Protein AF-Q05D60-2-F1 (afdb_monomer)

pLDDT: mean 79.65, std 20.03, range [33.56, 98.81]

Secondary structure (DSSP, 8-state):
-HHHHHHHHHHHHHHHHHHHHHHHHHHHHHHHHHHHHHHHHHHHHHHHHHHHHHHHHHHHHHHHHHHHHHHHHHHHHHHHHHHHHHHHHHHHHHHHHHHHHHHHHHHHHHHHHHHHHHHHHHHHHHHHHHHHHHHHHHHHHHHHHHHHHHHHHHHHHHHHHHHHHHHHHHHTT--TTGGGTSSHHHHHHHHHHHHHHHHHHHHHHHHHHHHHHHS----------SHHHHHHHHHHHHHHHHHHTT-S------------------------------------PPP----HHHHHHHHHHHHHHHHHHHHHHHHHHHHHHHHHHHHHHHHHHHHHHHTT--

Radius of gyration: 76.97 Å; Cα contacts (8 Å, |Δi|>4): 5; chains: 1; bounding box: 197×63×213 Å

Mean predicted aligned error: 23.42 Å

Foldseek 3Di:
DVVVVVVVVVVVVVVVVVVVVVVVVVVVVVVVVVVVVVVVVVVVVVVVVVVCVVVVVVVVVVVVVVVVVVVVVVCVVVVVVVVVVVVVVVVVVVVVVVVVVVVVVVVVVVVVVVVVVVVVVCVVVVVVVVVVVVVVVVVVVVVVVVVVVVVVVVVVVVVVVVVVVVVPVVVDPPDPVCVVVPPCVVVVVVVVVVVVVVVVVVVVVVVVVVVDVVVDDPDDDDDDPPVVVVVVVVVVVVVVVVVVVPPDDDDDDDDDDDDDDDDDDDDDDDDDDDDDDDDDDDDDDDDPCPDPVVVVVVVVVVVVVVVVVVVVVVVVVVVVVVVVVVVVVVVVVVVVVVVVVD

Solvent-accessible surface area (backbone atoms only — not comparable to full-atom values): 20155 Å² total; per-residue (Å²): 116,72,68,63,52,53,53,51,51,54,50,52,51,51,49,51,48,53,53,50,50,54,49,55,53,51,51,53,54,49,51,55,54,50,52,52,52,51,52,52,51,49,50,55,48,52,53,48,52,52,49,51,62,57,46,51,61,65,52,50,51,58,54,50,53,50,53,53,49,51,54,52,59,67,46,43,66,53,54,51,50,52,50,52,50,52,51,52,51,51,50,53,50,49,54,50,50,53,51,53,52,50,53,52,51,49,53,51,51,53,53,51,52,53,49,52,53,48,51,55,48,50,54,52,51,50,54,51,49,58,50,51,52,54,51,51,53,53,51,49,54,52,51,53,54,50,51,54,52,48,53,53,50,53,50,52,50,50,52,53,50,52,48,51,50,49,52,47,59,75,56,50,95,61,50,83,76,48,74,79,66,63,61,50,67,62,57,50,48,51,49,50,53,50,50,51,52,52,49,55,49,48,54,50,50,50,52,52,50,51,51,44,64,71,61,72,71,93,85,78,83,87,75,87,74,68,69,56,60,59,53,56,56,61,56,54,57,62,59,56,66,68,59,68,82,73,75,82,79,80,89,84,90,87,86,82,86,80,86,91,82,81,91,83,85,80,88,84,82,89,78,87,84,88,83,88,83,83,89,79,95,71,85,88,68,81,75,88,74,76,53,69,68,58,54,52,51,52,52,51,52,54,50,51,53,51,52,52,54,50,51,50,53,51,51,52,52,51,50,53,50,52,50,52,54,49,51,51,51,53,50,56,54,51,52,55,56,57,70,72,76,116

Sequence (342 aa):
MAMEAGLSEVKSELQSRDDLLRIIEMERLQLHRELLKIGECQNAQGNKTRLESSYLPSIKEPERKIKELFSVMQDQPNHEKELNKIRSQLQQVEEYHNSEQERMRNEISDLTEELHQKEITIATVTKKAALLEKQLKMELEIKEKMLAKQKVSDMKYKAVRTENTHLKGMMGDLDPGEYMSMDFTNREQSRHTSINKLQYENERLRNDLAKLHVNGKSTWTNQNTYEETGRYAYQSQIKVEQNEERLSHDCEPNRSTMPPLPPSTFQAKEMTSPLVSDDDVFPLSPPDMSFPASLAAQHFLLEEEKRAKELEKLLNTHIDELQRHTEFTLNKYSKLKQNRHI

Structure (mmCIF, N/CA/C/O backbone):
data_AF-Q05D60-2-F1
#
_entry.id   AF-Q05D60-2-F1
#
loop_
_atom_site.group_PDB
_atom_site.id
_atom_site.type_symbol
_atom_site.label_atom_id
_atom_site.label_alt_id
_atom_site.label_comp_id
_atom_site.label_asym_id
_atom_site.label_entity_id
_atom_site.label_seq_id
_atom_site.pdbx_PDB_ins_code
_atom_site.Cartn_x
_atom_site.Cartn_y
_atom_site.Cartn_z
_atom_site.occupancy
_atom_site.B_iso_or_equiv
_atom_site.auth_seq_id
_atom_site.auth_comp_id
_atom_site.auth_asym_id
_atom_site.auth_atom_id
_atom_site.pdbx_PDB_model_num
ATOM 1 N N . MET A 1 1 ? -100.755 4.564 134.504 1.00 57.78 1 MET A N 1
ATOM 2 C CA . MET A 1 1 ? -100.954 3.737 133.293 1.00 57.78 1 MET A CA 1
ATOM 3 C C . MET A 1 1 ? -100.610 4.463 131.986 1.00 57.78 1 MET A C 1
ATOM 5 O O . MET A 1 1 ? -99.954 3.844 131.169 1.00 57.78 1 MET A O 1
ATOM 9 N N . ALA A 1 2 ? -100.941 5.748 131.765 1.00 66.00 2 ALA A N 1
ATOM 10 C CA . ALA A 1 2 ? -100.617 6.433 130.493 1.00 66.00 2 ALA A CA 1
ATOM 11 C C . ALA A 1 2 ? -99.108 6.688 130.230 1.00 66.00 2 ALA A C 1
ATOM 13 O O . ALA A 1 2 ? -98.662 6.566 129.095 1.00 66.00 2 ALA A O 1
ATOM 14 N N . MET A 1 3 ? -98.300 6.988 131.260 1.00 72.50 3 MET A N 1
ATOM 15 C CA . MET A 1 3 ? -96.851 7.236 131.083 1.00 72.50 3 MET A CA 1
ATOM 16 C C . MET A 1 3 ? -96.048 5.984 130.692 1.00 72.50 3 MET A C 1
ATOM 18 O O . MET A 1 3 ? -95.042 6.087 129.999 1.00 72.50 3 MET A O 1
ATOM 22 N N . GLU A 1 4 ? -96.490 4.799 131.116 1.00 69.56 4 GLU A N 1
ATOM 23 C CA . GLU A 1 4 ? -95.779 3.536 130.870 1.00 69.56 4 GLU A CA 1
ATOM 24 C C . GLU A 1 4 ? -95.997 3.035 129.430 1.00 69.56 4 GLU A C 1
ATOM 26 O O . GLU A 1 4 ? -95.077 2.508 128.809 1.00 69.56 4 GLU A O 1
ATOM 31 N N . ALA A 1 5 ? -97.177 3.309 128.856 1.00 75.06 5 ALA A N 1
ATOM 32 C CA . ALA A 1 5 ? -97.458 3.089 127.437 1.00 75.06 5 ALA A CA 1
ATOM 33 C C . ALA A 1 5 ? -96.624 4.018 126.535 1.00 75.06 5 ALA A C 1
ATOM 35 O O . ALA A 1 5 ? -96.018 3.540 125.580 1.00 75.06 5 ALA A O 1
ATOM 36 N N . GLY A 1 6 ? -96.503 5.307 126.886 1.00 84.00 6 GLY A N 1
ATOM 37 C CA . GLY A 1 6 ? -95.672 6.258 126.135 1.00 84.00 6 GLY A CA 1
ATOM 38 C C . GLY A 1 6 ? -94.176 5.919 126.164 1.00 84.00 6 GLY A C 1
ATOM 39 O O . GLY A 1 6 ? -93.489 6.055 125.157 1.00 84.00 6 GLY A O 1
ATOM 40 N N . LEU A 1 7 ? -93.660 5.402 127.287 1.00 86.50 7 LEU A N 1
ATOM 41 C CA . LEU A 1 7 ? -92.278 4.907 127.363 1.00 86.50 7 LEU A CA 1
ATOM 42 C C . LEU A 1 7 ? -92.048 3.660 126.497 1.00 86.50 7 LEU A C 1
ATOM 44 O O . LEU A 1 7 ? -90.991 3.530 125.880 1.00 86.50 7 LEU A O 1
ATOM 48 N N . SER A 1 8 ? -93.023 2.749 126.441 1.00 86.00 8 SER A N 1
ATOM 49 C CA . SER A 1 8 ? -92.946 1.563 125.582 1.00 86.00 8 SER A CA 1
ATOM 50 C C . SER A 1 8 ? -92.975 1.935 124.094 1.00 86.00 8 SER A C 1
ATOM 52 O O . SER A 1 8 ? -92.175 1.415 123.316 1.00 86.00 8 SER A O 1
ATOM 54 N N . GLU A 1 9 ? -93.815 2.902 123.715 1.00 86.88 9 GLU A N 1
ATOM 55 C CA . GLU A 1 9 ? -93.895 3.441 122.353 1.00 86.88 9 GLU A CA 1
ATOM 56 C C . GLU A 1 9 ? -92.570 4.089 121.925 1.00 86.88 9 GLU A C 1
ATOM 58 O O . GLU A 1 9 ? -91.994 3.678 120.917 1.00 86.88 9 GLU A O 1
ATOM 63 N N . VAL A 1 10 ? -92.001 4.984 122.745 1.00 92.00 10 VAL A N 1
ATOM 64 C CA . VAL A 1 10 ? -90.695 5.618 122.469 1.00 92.00 10 VAL A CA 1
ATOM 65 C C . VAL A 1 10 ? -89.571 4.584 122.365 1.00 92.00 10 VAL A C 1
ATOM 67 O O . VAL A 1 10 ? -88.696 4.710 121.510 1.00 92.00 10 VAL A O 1
ATOM 70 N N . LYS A 1 11 ? -89.590 3.526 123.188 1.00 92.00 11 LYS A N 1
ATOM 71 C CA . LYS A 1 11 ? -88.614 2.431 123.089 1.00 92.00 11 LYS A CA 1
ATOM 72 C C . LYS A 1 11 ? -88.760 1.655 121.776 1.00 92.00 11 LYS A C 1
ATOM 74 O O . LYS A 1 11 ? -87.749 1.316 121.166 1.00 92.00 11 LYS A O 1
ATOM 79 N N . SER A 1 12 ? -89.991 1.381 121.339 1.00 91.06 12 SER A N 1
ATOM 80 C CA . SER A 1 12 ? -90.248 0.703 120.063 1.00 91.06 12 SER A CA 1
ATOM 81 C C . SER A 1 12 ? -89.863 1.565 118.854 1.00 91.06 12 SER A C 1
ATOM 83 O O . SER A 1 12 ? -89.265 1.051 117.910 1.00 91.06 12 SER A O 1
ATOM 85 N N . GLU A 1 13 ? -90.102 2.880 118.906 1.00 92.62 13 GLU A N 1
ATOM 86 C CA . GLU A 1 13 ? -89.715 3.804 117.838 1.00 92.62 13 GLU A CA 1
ATOM 87 C C . GLU A 1 13 ? -88.192 3.983 117.776 1.00 92.62 13 GLU A C 1
ATOM 89 O O . GLU A 1 13 ? -87.618 3.971 116.688 1.00 92.62 13 GLU A O 1
ATOM 94 N N . LEU A 1 14 ? -87.511 4.073 118.927 1.00 94.69 14 LEU A N 1
ATOM 95 C CA . LEU A 1 14 ? -86.048 4.125 118.980 1.00 94.69 14 LEU A CA 1
ATOM 96 C C . LEU A 1 14 ? -85.426 2.848 118.399 1.00 94.69 14 LEU A C 1
ATOM 98 O O . LEU A 1 14 ? -84.532 2.936 117.562 1.00 94.69 14 LEU A O 1
ATOM 102 N N . GLN A 1 15 ? -85.958 1.674 118.756 1.00 94.56 15 GLN A N 1
ATOM 103 C CA . GLN A 1 15 ? -85.523 0.404 118.173 1.00 94.56 15 GLN A CA 1
ATOM 104 C C . GLN A 1 15 ? -85.757 0.369 116.653 1.00 94.56 15 GLN A C 1
ATOM 106 O O . GLN A 1 15 ? -84.868 -0.032 115.907 1.00 94.56 15 GLN A O 1
ATOM 111 N N . SER A 1 16 ? -86.911 0.844 116.170 1.00 94.38 16 SER A N 1
ATOM 112 C CA . SER A 1 16 ? -87.191 0.940 114.731 1.00 94.38 16 SER A CA 1
ATOM 113 C C . SER A 1 16 ? -86.238 1.897 114.006 1.00 94.38 16 SER A C 1
ATOM 115 O O . SER A 1 16 ? -85.887 1.641 112.852 1.00 94.38 16 SER A O 1
ATOM 117 N N . ARG A 1 17 ? -85.819 2.996 114.647 1.00 96.12 17 ARG A N 1
ATOM 118 C CA . ARG A 1 17 ? -84.824 3.926 114.089 1.00 96.12 17 ARG A CA 1
ATOM 119 C C . ARG A 1 17 ? -83.434 3.302 114.037 1.00 96.12 17 ARG A C 1
ATOM 121 O O . ARG A 1 17 ? -82.759 3.466 113.024 1.00 96.12 17 ARG A O 1
ATOM 128 N N . ASP A 1 18 ? -83.034 2.553 115.062 1.00 96.12 18 ASP A N 1
ATOM 129 C CA . ASP A 1 18 ? -81.766 1.816 115.060 1.00 96.12 18 ASP A CA 1
ATOM 130 C C . ASP A 1 18 ? -81.752 0.727 113.979 1.00 96.12 18 ASP A C 1
ATOM 132 O O . ASP A 1 18 ? -80.740 0.526 113.308 1.00 96.12 18 ASP A O 1
ATOM 136 N N . ASP A 1 19 ? -82.871 0.031 113.772 1.00 96.44 19 ASP A N 1
ATOM 137 C CA . ASP A 1 19 ? -83.020 -0.965 112.709 1.00 96.44 19 ASP A CA 1
ATOM 138 C C . ASP A 1 19 ? -82.903 -0.315 111.318 1.00 96.44 19 ASP A C 1
ATOM 140 O O . ASP A 1 19 ? -82.167 -0.812 110.462 1.00 96.44 19 ASP A O 1
ATOM 144 N N . LEU A 1 20 ? -83.546 0.841 111.114 1.00 97.12 20 LEU A N 1
ATOM 145 C CA . LEU A 1 20 ? -83.440 1.619 109.877 1.00 97.12 20 LEU A CA 1
ATOM 146 C C . LEU A 1 20 ? -82.014 2.136 109.638 1.00 97.12 20 LEU A C 1
ATOM 148 O O . LEU A 1 20 ? -81.519 2.068 108.513 1.00 97.12 20 LEU A O 1
ATOM 152 N N . LEU A 1 21 ? -81.329 2.610 110.683 1.00 96.81 21 LEU A N 1
ATOM 153 C CA . LEU A 1 21 ? -79.949 3.084 110.582 1.00 96.81 21 LEU A CA 1
ATOM 154 C C . LEU A 1 21 ? -79.007 1.956 110.136 1.00 96.81 21 LEU A C 1
ATOM 156 O O . LEU A 1 21 ? -78.175 2.170 109.254 1.00 96.81 21 LEU A O 1
ATOM 160 N N . ARG A 1 22 ? -79.190 0.737 110.666 1.00 96.25 22 ARG A N 1
ATOM 161 C CA . ARG A 1 22 ? -78.423 -0.445 110.234 1.00 96.25 22 ARG A CA 1
ATOM 162 C C . ARG A 1 22 ? -78.670 -0.795 108.764 1.00 96.25 22 ARG A C 1
ATOM 164 O O . ARG A 1 22 ? -77.723 -1.157 108.068 1.00 96.25 22 ARG A O 1
ATOM 171 N N . ILE A 1 23 ? -79.906 -0.657 108.277 1.00 96.25 23 ILE A N 1
ATOM 172 C CA . ILE A 1 23 ? -80.247 -0.888 106.861 1.00 96.25 23 ILE A CA 1
ATOM 173 C C . ILE A 1 23 ? -79.567 0.152 105.959 1.00 96.25 23 ILE A C 1
ATOM 175 O O . ILE A 1 23 ? -78.917 -0.223 104.984 1.00 96.25 23 ILE A O 1
ATOM 179 N N . ILE A 1 24 ? -79.650 1.439 106.307 1.00 96.56 24 ILE A N 1
ATOM 180 C CA . ILE A 1 24 ? -79.030 2.528 105.533 1.00 96.56 24 ILE A CA 1
ATOM 181 C C . ILE A 1 24 ? -77.504 2.370 105.495 1.00 96.56 24 ILE A C 1
ATOM 183 O O . ILE A 1 24 ? -76.873 2.572 104.456 1.00 96.56 24 ILE A O 1
ATOM 187 N N . GLU A 1 25 ? -76.885 1.983 106.611 1.00 95.88 25 GLU A N 1
ATOM 188 C CA . GLU A 1 25 ? -75.439 1.775 106.661 1.00 95.88 25 GLU A CA 1
ATOM 189 C C . GLU A 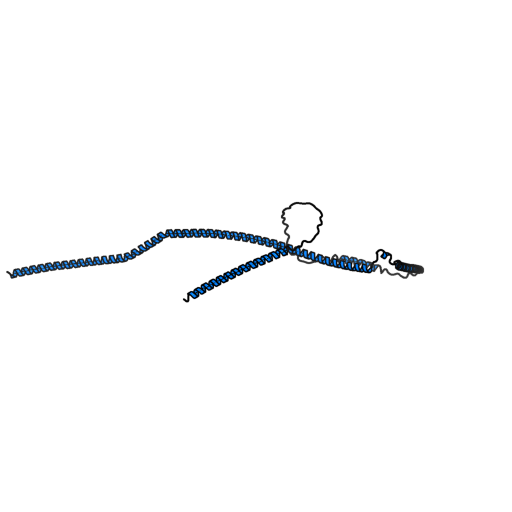1 25 ? -74.994 0.568 105.820 1.00 95.88 25 GLU A C 1
ATOM 191 O O . GLU A 1 25 ? -73.978 0.643 105.119 1.00 95.88 25 GLU A O 1
ATOM 196 N N . MET A 1 26 ? -75.789 -0.508 105.801 1.00 96.31 26 MET A N 1
ATOM 197 C CA . MET A 1 26 ? -75.591 -1.626 104.877 1.00 96.31 26 MET A CA 1
ATOM 198 C C . MET A 1 26 ? -75.713 -1.200 103.407 1.00 96.31 26 MET A C 1
ATOM 200 O O . MET A 1 26 ? -74.870 -1.585 102.593 1.00 96.31 26 MET A O 1
ATOM 204 N N . GLU A 1 27 ? -76.711 -0.387 103.060 1.00 95.31 27 GLU A N 1
ATOM 205 C CA . GLU A 1 27 ? -76.912 0.111 101.695 1.00 95.31 27 GLU A CA 1
ATOM 206 C C . GLU A 1 27 ? -75.759 1.022 101.247 1.00 95.31 27 GLU A C 1
ATOM 208 O O . GLU A 1 27 ? -75.215 0.856 100.152 1.00 95.31 27 GLU A O 1
ATOM 213 N N . ARG A 1 28 ? -75.277 1.906 102.130 1.00 96.81 28 ARG A N 1
ATOM 214 C CA . ARG A 1 28 ? -74.092 2.740 101.876 1.0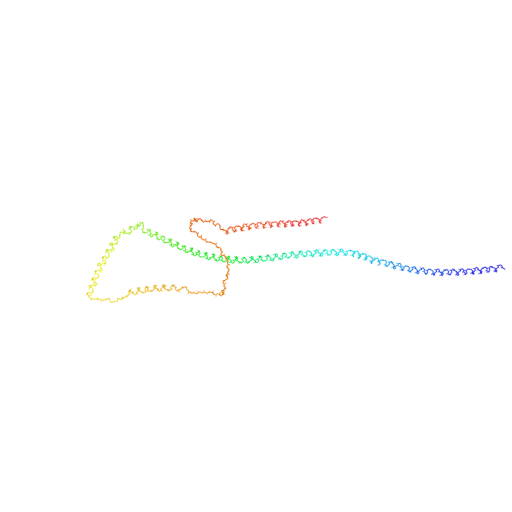0 96.81 28 ARG A CA 1
ATOM 215 C C . ARG A 1 28 ? -72.856 1.891 101.564 1.00 96.81 28 ARG A C 1
ATOM 217 O O . ARG A 1 28 ? -72.118 2.189 100.623 1.00 96.81 28 ARG A O 1
ATOM 224 N N . LEU A 1 29 ? -72.612 0.836 102.344 1.00 96.94 29 LEU A N 1
ATOM 225 C CA . LEU A 1 29 ? -71.485 -0.075 102.120 1.00 96.94 29 LEU A CA 1
ATOM 226 C C . LEU A 1 29 ? -71.629 -0.861 100.811 1.00 96.94 29 LEU A C 1
ATOM 228 O O . LEU A 1 29 ? -70.627 -1.102 100.132 1.00 96.94 29 LEU A O 1
ATOM 232 N N . GLN A 1 30 ? -72.852 -1.233 100.433 1.00 95.94 30 GLN A N 1
ATOM 233 C CA . GLN A 1 30 ? -73.125 -1.886 99.155 1.00 95.94 30 GLN A CA 1
ATOM 234 C C . GLN A 1 30 ? -72.833 -0.950 97.974 1.00 95.94 30 GLN A C 1
ATOM 236 O O . GLN A 1 30 ? -72.103 -1.340 97.062 1.00 95.94 30 GLN A O 1
ATOM 241 N N . LEU A 1 31 ? -73.299 0.301 98.022 1.00 96.75 31 LEU A N 1
ATOM 242 C CA . LEU A 1 31 ? -73.037 1.301 96.981 1.00 96.75 31 LEU A CA 1
ATOM 243 C C . LEU A 1 31 ? -71.539 1.596 96.819 1.00 96.75 31 LEU A C 1
ATOM 245 O O . LEU A 1 31 ? -71.043 1.664 95.696 1.00 96.75 31 LEU A O 1
ATOM 249 N N . HIS A 1 32 ? -70.783 1.698 97.919 1.00 96.12 32 HIS A N 1
ATOM 250 C CA . HIS A 1 32 ? -69.324 1.844 97.843 1.00 96.12 32 HIS A CA 1
ATOM 251 C C . HIS A 1 32 ? -68.651 0.656 97.141 1.00 96.12 32 HIS A C 1
ATOM 253 O O . HIS A 1 32 ? -67.706 0.847 96.374 1.00 96.12 32 HIS A O 1
ATOM 259 N N . ARG A 1 33 ? -69.147 -0.566 97.368 1.00 95.31 33 ARG A N 1
ATOM 260 C CA . ARG A 1 33 ? -68.641 -1.777 96.709 1.00 95.31 33 ARG A CA 1
ATOM 261 C C . ARG A 1 33 ? -68.963 -1.790 95.214 1.00 95.31 33 ARG A C 1
ATOM 263 O O . ARG A 1 33 ? -68.132 -2.232 94.423 1.00 95.31 33 ARG A O 1
ATOM 270 N N . GLU A 1 34 ? -70.138 -1.308 94.818 1.00 93.31 34 GLU A N 1
ATOM 271 C CA . GLU A 1 34 ? -70.520 -1.201 93.406 1.00 93.31 34 GLU A CA 1
ATOM 272 C C . GLU A 1 34 ? -69.747 -0.106 92.670 1.00 93.31 34 GLU A C 1
ATOM 274 O O . GLU A 1 34 ? -69.251 -0.356 91.573 1.00 93.31 34 GLU A O 1
ATOM 279 N N . LEU A 1 35 ? -69.535 1.059 93.289 1.00 94.25 35 LEU A N 1
ATOM 280 C CA . LEU A 1 35 ? -68.709 2.122 92.709 1.00 94.25 35 LEU A CA 1
ATOM 281 C C . LEU A 1 35 ? -67.264 1.669 92.468 1.00 94.25 35 LEU A C 1
ATOM 283 O O . LEU A 1 35 ? -66.699 1.980 91.419 1.00 94.25 35 LEU A O 1
ATOM 287 N N . LEU A 1 36 ? -66.683 0.894 93.392 1.00 91.75 36 LEU A N 1
ATOM 288 C CA . LEU A 1 36 ? -65.342 0.332 93.211 1.00 91.75 36 LEU A CA 1
ATOM 289 C C . LEU A 1 36 ? -65.293 -0.624 92.006 1.00 91.75 36 LEU A C 1
ATOM 291 O O . LEU A 1 36 ? -64.417 -0.487 91.153 1.00 91.75 36 LEU A O 1
ATOM 295 N N . LYS A 1 37 ? -66.287 -1.516 91.871 1.00 90.69 37 LYS A N 1
ATOM 296 C CA . LYS A 1 37 ? -66.410 -2.416 90.709 1.00 90.69 37 LYS A CA 1
ATOM 297 C C . LYS A 1 37 ? -66.587 -1.654 89.392 1.00 90.69 37 LYS A C 1
ATOM 299 O O . LYS A 1 37 ? -65.994 -2.035 88.384 1.00 90.69 37 LYS A O 1
ATOM 304 N N . ILE A 1 38 ? -67.381 -0.580 89.378 1.00 88.75 38 ILE A N 1
ATOM 305 C CA . ILE A 1 38 ? -67.585 0.254 88.182 1.00 88.75 38 ILE A CA 1
ATOM 306 C C . ILE A 1 38 ? -66.279 0.957 87.790 1.00 88.75 38 ILE A C 1
ATOM 308 O O . ILE A 1 38 ? -65.935 0.966 86.609 1.00 88.75 38 ILE A O 1
ATOM 312 N N . GLY A 1 39 ? -65.522 1.489 88.756 1.00 86.88 39 GLY A N 1
ATOM 313 C CA . GLY A 1 39 ? -64.223 2.122 88.506 1.00 86.88 39 GLY A CA 1
ATOM 314 C C . GLY A 1 39 ? -63.188 1.158 87.913 1.00 86.88 39 GLY A C 1
ATOM 315 O O . GLY A 1 39 ? -62.484 1.510 86.965 1.00 86.88 39 GLY A O 1
ATOM 316 N N . GLU A 1 40 ? -63.142 -0.083 88.401 1.00 84.12 40 GLU A N 1
ATOM 317 C CA . GLU A 1 40 ? -62.296 -1.145 87.836 1.00 84.12 40 GLU A CA 1
ATOM 318 C C . GLU A 1 40 ? -62.712 -1.506 86.401 1.00 84.12 40 GLU A C 1
ATOM 320 O O . GLU A 1 40 ? -61.856 -1.592 85.515 1.00 84.12 40 GLU A O 1
ATOM 325 N N . CYS A 1 41 ? -64.018 -1.635 86.135 1.00 77.56 41 CYS A N 1
ATOM 326 C CA . CYS A 1 41 ? -64.540 -1.901 84.790 1.00 77.56 41 CYS A CA 1
ATOM 327 C C . CYS A 1 41 ? -64.227 -0.755 83.814 1.00 77.56 41 CYS A C 1
ATOM 329 O O . CYS A 1 41 ? -63.823 -1.001 82.677 1.00 77.56 41 CYS A O 1
ATOM 331 N N . GLN A 1 42 ? -64.362 0.499 84.254 1.00 81.69 42 GLN A N 1
ATOM 332 C CA . GLN A 1 42 ? -64.044 1.675 83.442 1.00 81.69 42 GLN A CA 1
ATOM 333 C C . GLN A 1 42 ? -62.550 1.770 83.129 1.00 81.69 42 GLN A C 1
ATOM 335 O O . GLN A 1 42 ? -62.189 2.067 81.992 1.00 81.69 42 GLN A O 1
ATOM 340 N N . ASN A 1 43 ? -61.674 1.477 84.094 1.00 80.38 43 ASN A N 1
ATOM 341 C CA . ASN A 1 43 ? -60.228 1.476 83.868 1.00 80.38 43 ASN A CA 1
ATOM 342 C C . ASN A 1 43 ? -59.815 0.345 82.908 1.00 80.38 43 ASN A C 1
ATOM 344 O O . ASN A 1 43 ? -59.085 0.577 81.944 1.00 80.38 43 ASN A O 1
ATOM 348 N N . ALA A 1 44 ? -60.358 -0.864 83.092 1.00 76.56 44 ALA A N 1
ATOM 349 C CA . ALA A 1 44 ? -60.141 -1.978 82.169 1.00 76.56 44 ALA A CA 1
ATOM 350 C C . ALA A 1 44 ? -60.612 -1.644 80.740 1.00 76.56 44 ALA A C 1
ATOM 352 O O . ALA A 1 44 ? -59.899 -1.914 79.770 1.00 76.56 44 ALA A O 1
ATOM 353 N N . GLN A 1 45 ? -61.772 -0.996 80.597 1.00 78.50 45 GLN A N 1
ATOM 354 C CA . GLN A 1 45 ? -62.303 -0.586 79.299 1.00 78.50 45 GLN A CA 1
ATOM 355 C C . GLN A 1 45 ? -61.506 0.564 78.670 1.00 78.50 45 GLN A C 1
ATOM 357 O O . GLN A 1 45 ? -61.208 0.505 77.479 1.00 78.50 45 GLN A O 1
ATOM 362 N N . GLY A 1 46 ? -61.089 1.558 79.457 1.00 75.12 46 GLY A N 1
ATOM 363 C CA . GLY A 1 46 ? -60.227 2.651 79.004 1.00 75.12 46 GLY A CA 1
ATOM 364 C C . GLY A 1 46 ? -58.883 2.139 78.482 1.00 75.12 46 GLY A C 1
ATOM 365 O O . GLY A 1 46 ? -58.465 2.498 77.376 1.00 75.12 46 GLY A O 1
ATOM 366 N N . ASN A 1 47 ? -58.256 1.213 79.213 1.00 75.25 47 ASN A N 1
ATOM 367 C CA . ASN A 1 47 ? -57.017 0.561 78.790 1.00 75.25 47 ASN A CA 1
ATOM 368 C C . ASN A 1 47 ? -57.215 -0.262 77.510 1.00 75.25 47 ASN A C 1
ATOM 370 O O . ASN A 1 47 ? -56.390 -0.170 76.602 1.00 75.25 47 ASN A O 1
ATOM 374 N N . LYS A 1 48 ? -58.339 -0.980 77.376 1.00 77.12 48 LYS A N 1
ATOM 375 C CA . LYS A 1 48 ? -58.692 -1.692 76.139 1.00 77.12 48 LYS A CA 1
ATOM 376 C C . LYS A 1 48 ? -58.864 -0.738 74.952 1.00 77.12 48 LYS A C 1
ATOM 378 O O . LYS A 1 48 ? -58.274 -0.974 73.904 1.00 77.12 48 LYS A O 1
ATOM 383 N N . THR A 1 49 ? -59.599 0.366 75.111 1.00 73.56 49 THR A N 1
ATOM 384 C CA . THR A 1 49 ? -59.807 1.343 74.024 1.00 73.56 49 THR A CA 1
ATOM 385 C C . THR A 1 49 ? -58.522 2.051 73.608 1.00 73.56 49 THR A C 1
ATOM 387 O O . THR A 1 49 ? -58.318 2.312 72.423 1.00 73.56 49 THR A O 1
ATOM 390 N N . ARG A 1 50 ? -57.620 2.325 74.559 1.00 72.06 50 ARG A N 1
ATOM 391 C CA . ARG A 1 50 ? -56.323 2.942 74.270 1.00 72.06 50 ARG A CA 1
ATOM 392 C C . ARG A 1 50 ? -55.406 1.979 73.522 1.00 72.06 50 ARG A C 1
ATOM 394 O O . ARG A 1 50 ? -54.785 2.389 72.547 1.00 72.06 50 ARG A O 1
ATOM 401 N N . LEU A 1 51 ? -55.366 0.710 73.934 1.00 70.31 51 LEU A N 1
ATOM 402 C CA . LEU A 1 51 ? -54.642 -0.337 73.216 1.00 70.31 51 LEU A CA 1
ATOM 403 C C . LEU A 1 51 ? -55.199 -0.493 71.797 1.00 70.31 51 LEU A C 1
ATOM 405 O O . LEU A 1 51 ? -54.442 -0.352 70.842 1.00 70.31 51 LEU A O 1
ATOM 409 N N . GLU A 1 52 ? -56.511 -0.673 71.623 1.00 70.69 52 GLU A N 1
ATOM 410 C CA . GLU A 1 52 ? -57.101 -0.815 70.284 1.00 70.69 52 GLU A CA 1
ATOM 411 C C . GLU A 1 52 ? -56.876 0.416 69.394 1.00 70.69 52 GLU A C 1
ATOM 413 O O . GLU A 1 52 ? -56.545 0.259 68.220 1.00 70.69 52 GLU A O 1
ATOM 418 N N . SER A 1 53 ? -56.936 1.637 69.941 1.00 68.19 53 SER A N 1
ATOM 419 C CA . SER A 1 53 ? -56.614 2.857 69.187 1.00 68.19 53 SER A CA 1
ATOM 420 C C . SER A 1 53 ? -55.137 2.969 68.803 1.00 68.19 53 SER A C 1
ATOM 422 O O . SER A 1 53 ? -54.841 3.618 67.803 1.00 68.19 53 SER A O 1
ATOM 424 N N . SER A 1 54 ? -54.205 2.398 69.571 1.00 64.62 54 SER A N 1
ATOM 425 C CA . SER A 1 54 ? -52.783 2.350 69.204 1.00 64.62 54 SER A CA 1
ATOM 426 C C . SER A 1 54 ? -52.493 1.239 68.191 1.00 64.62 54 SER A C 1
ATOM 428 O O . SER A 1 54 ? -51.673 1.429 67.293 1.00 64.62 54 SER A O 1
ATOM 430 N N . TYR A 1 55 ? -53.201 0.110 68.277 1.00 61.88 55 TYR A N 1
ATOM 431 C CA . TYR A 1 55 ? -53.066 -0.994 67.327 1.00 61.88 55 TYR A CA 1
ATOM 432 C C . TYR A 1 55 ? -53.727 -0.696 65.972 1.00 61.88 55 TYR A C 1
ATOM 434 O O . TYR A 1 55 ? -53.171 -1.063 64.944 1.00 61.88 55 TYR A O 1
ATOM 442 N N . LEU A 1 56 ? -54.853 0.023 65.917 1.00 66.69 56 LEU A N 1
ATOM 443 C CA . LEU A 1 56 ? -55.584 0.308 64.669 1.00 66.69 56 LEU A CA 1
ATOM 444 C C . LEU A 1 56 ? -54.741 1.023 63.587 1.00 66.69 56 LEU A C 1
ATOM 446 O O . LEU A 1 56 ? -54.731 0.556 62.445 1.00 66.69 56 LEU A O 1
ATOM 450 N N . PRO A 1 57 ? -54.013 2.121 63.877 1.00 67.06 57 PRO A N 1
ATOM 451 C CA . PRO A 1 57 ? -53.104 2.739 62.912 1.00 67.06 57 PRO A CA 1
ATOM 452 C C . PRO A 1 57 ? -51.927 1.826 62.545 1.00 67.06 57 PRO A C 1
ATOM 454 O O . PRO A 1 57 ? -51.568 1.754 61.371 1.00 67.06 57 PRO A O 1
ATOM 457 N N . SER A 1 58 ? -51.387 1.084 63.521 1.00 68.81 58 SER A N 1
ATOM 458 C CA . SER A 1 58 ? -50.290 0.128 63.316 1.00 68.81 58 SER A CA 1
ATOM 459 C C . SER A 1 58 ? -50.693 -1.090 62.478 1.00 68.81 58 SER A C 1
ATOM 461 O O . SER A 1 58 ? -49.820 -1.719 61.891 1.00 68.81 58 SER A O 1
ATOM 463 N N . ILE A 1 59 ? -51.984 -1.428 62.411 1.00 72.94 59 ILE A N 1
ATOM 464 C CA . ILE A 1 59 ? -52.539 -2.497 61.563 1.00 72.94 59 ILE A CA 1
ATOM 465 C C . ILE A 1 59 ? -52.846 -1.968 60.152 1.00 72.94 59 ILE A C 1
ATOM 467 O O . ILE A 1 59 ? -52.618 -2.661 59.164 1.00 72.94 59 ILE A O 1
ATOM 471 N N . LYS A 1 60 ? -53.280 -0.709 60.017 1.00 79.62 60 LYS A N 1
ATOM 472 C CA . LYS A 1 60 ? -53.566 -0.111 58.699 1.00 79.62 60 LYS A CA 1
ATOM 473 C C . LYS A 1 60 ? -52.316 0.132 57.851 1.00 79.62 60 LYS A C 1
ATOM 475 O O . LYS A 1 60 ? -52.410 0.143 56.627 1.00 79.62 60 LYS A O 1
ATOM 480 N N . GLU A 1 61 ? -51.156 0.357 58.461 1.00 81.44 61 GLU A N 1
ATOM 481 C CA . GLU A 1 61 ? -49.897 0.548 57.731 1.00 81.44 61 GLU A CA 1
ATOM 482 C C . GLU A 1 61 ? -49.428 -0.711 56.968 1.00 81.44 61 GLU A C 1
ATOM 484 O O . GLU A 1 61 ? -49.212 -0.605 55.757 1.00 81.44 61 GLU A O 1
ATOM 489 N N . PRO A 1 62 ? -49.312 -1.905 57.589 1.00 83.88 62 PRO A N 1
ATOM 490 C CA . PRO A 1 62 ? -48.991 -3.125 56.856 1.00 83.88 62 PRO A CA 1
ATOM 491 C C . PRO A 1 62 ? -50.079 -3.472 55.838 1.00 83.88 62 PRO A C 1
ATOM 493 O O . PRO A 1 62 ? -49.741 -3.889 54.738 1.00 83.88 62 PRO A O 1
ATOM 496 N N . GLU A 1 63 ? -51.363 -3.219 56.119 1.00 85.44 63 GLU A N 1
ATOM 497 C CA . GLU A 1 63 ? -52.434 -3.402 55.126 1.00 85.44 63 GLU A CA 1
ATOM 498 C C . GLU A 1 63 ? -52.262 -2.509 53.883 1.00 85.44 63 GLU A C 1
ATOM 500 O O . GLU A 1 63 ? -52.506 -2.964 52.764 1.00 85.44 63 GLU A O 1
ATOM 505 N N . ARG A 1 64 ? -51.829 -1.248 54.042 1.00 87.00 64 ARG A N 1
ATOM 506 C CA . ARG A 1 64 ? -51.506 -0.357 52.910 1.00 87.00 64 ARG A CA 1
ATOM 507 C C . ARG A 1 64 ? -50.298 -0.864 52.125 1.00 87.00 64 ARG A C 1
ATOM 509 O O . ARG A 1 64 ? -50.397 -0.989 50.909 1.00 87.00 64 ARG A O 1
ATOM 516 N N . LYS A 1 65 ? -49.213 -1.239 52.813 1.00 88.94 65 LYS A N 1
ATOM 517 C CA . LYS A 1 65 ? -48.005 -1.815 52.190 1.00 88.94 65 LYS A CA 1
ATOM 518 C C . LYS A 1 65 ? -48.311 -3.110 51.433 1.00 88.94 65 LYS A C 1
ATOM 520 O O . LYS A 1 65 ? -47.792 -3.316 50.344 1.00 88.94 65 LYS A O 1
ATOM 525 N N . ILE A 1 66 ? -49.195 -3.955 51.967 1.00 88.69 66 ILE A N 1
ATOM 526 C CA . ILE A 1 66 ? -49.677 -5.169 51.297 1.00 88.69 66 ILE A CA 1
ATOM 527 C C . ILE A 1 66 ? -50.430 -4.808 50.005 1.00 88.69 66 ILE A C 1
ATOM 529 O O . ILE A 1 66 ? -50.162 -5.406 48.969 1.00 88.69 66 ILE A O 1
ATOM 533 N N . LYS A 1 67 ? -51.326 -3.810 50.024 1.00 89.94 67 LYS A N 1
ATOM 534 C CA . LYS A 1 67 ? -52.050 -3.354 48.818 1.00 89.94 67 LYS A CA 1
ATOM 535 C C . LYS A 1 67 ? -51.126 -2.748 47.753 1.00 89.94 67 LYS A C 1
ATOM 537 O O . LYS A 1 67 ? -51.320 -3.005 46.565 1.00 89.94 67 LYS A O 1
ATOM 542 N N . GLU A 1 68 ? -50.125 -1.973 48.164 1.00 88.81 68 GLU A N 1
ATOM 543 C CA . GLU A 1 68 ? -49.099 -1.427 47.264 1.00 88.81 68 GLU A CA 1
ATOM 544 C C . GLU A 1 68 ? -48.255 -2.549 46.642 1.00 88.81 68 GLU A C 1
ATOM 546 O O . GLU A 1 68 ? -48.105 -2.592 45.423 1.00 88.81 68 GLU A O 1
ATOM 551 N N . LEU A 1 69 ? -47.795 -3.515 47.448 1.00 89.19 69 LEU A N 1
ATOM 552 C CA . LEU A 1 69 ? -47.083 -4.702 46.962 1.00 89.19 69 LEU A CA 1
ATOM 553 C C . LEU A 1 69 ? -47.931 -5.522 45.987 1.00 89.19 69 LEU A C 1
ATOM 555 O O . LEU A 1 69 ? -47.412 -5.932 44.956 1.00 89.19 69 LEU A O 1
ATOM 559 N N . PHE A 1 70 ? -49.225 -5.724 46.256 1.00 86.06 70 PHE A N 1
ATOM 560 C CA . PHE A 1 70 ? -50.120 -6.414 45.322 1.00 86.06 70 PHE A CA 1
ATOM 561 C C . PHE A 1 70 ? -50.253 -5.678 43.986 1.00 86.06 70 PHE A C 1
ATOM 563 O O . PHE A 1 70 ? -50.273 -6.331 42.947 1.00 86.06 70 PHE A O 1
ATOM 570 N N . SER A 1 71 ? -50.294 -4.344 44.001 1.00 82.31 71 SER A N 1
ATOM 571 C CA . SER A 1 71 ? -50.340 -3.541 42.770 1.00 82.31 71 SER A CA 1
ATOM 572 C C . SER A 1 71 ? -49.040 -3.697 41.969 1.00 82.31 71 SER A C 1
ATOM 574 O O . SER A 1 71 ? -49.077 -4.001 40.782 1.00 82.31 71 SER A O 1
ATOM 576 N N . VAL A 1 72 ? -47.884 -3.619 42.639 1.00 84.12 72 VAL A N 1
ATOM 577 C CA . VAL A 1 72 ? -46.567 -3.832 42.009 1.00 84.12 72 VAL A CA 1
ATOM 578 C C . VAL A 1 72 ? -46.403 -5.267 41.491 1.00 84.12 72 VAL A C 1
ATOM 580 O O . VAL A 1 72 ? -45.885 -5.474 40.396 1.00 84.12 72 VAL A O 1
ATOM 583 N N . MET A 1 73 ? -46.868 -6.274 42.236 1.00 84.50 73 MET A N 1
ATOM 584 C CA . MET A 1 73 ? -46.847 -7.677 41.805 1.00 84.50 73 MET A CA 1
ATOM 585 C C . MET A 1 73 ? -47.772 -7.930 40.610 1.00 84.50 73 MET A C 1
ATOM 587 O O . MET A 1 73 ? -47.466 -8.775 39.772 1.00 84.50 73 MET A O 1
ATOM 591 N N . GLN A 1 74 ? -48.887 -7.203 40.502 1.00 83.25 74 GLN A N 1
ATOM 592 C CA . GLN A 1 74 ? -49.781 -7.287 39.349 1.00 83.25 74 GLN A CA 1
ATOM 593 C C . GLN A 1 74 ? -49.146 -6.678 38.085 1.00 83.25 74 GLN A C 1
ATOM 595 O O . GLN A 1 74 ? -49.358 -7.206 36.991 1.00 83.25 74 GLN A O 1
ATOM 600 N N . ASP A 1 75 ? -48.318 -5.638 38.235 1.0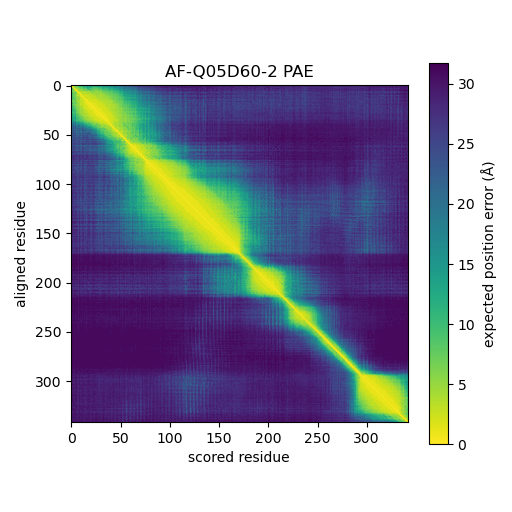0 86.88 75 ASP A N 1
ATOM 601 C CA . ASP A 1 75 ? -47.560 -5.012 37.141 1.00 86.88 75 ASP A CA 1
ATOM 602 C C . ASP A 1 75 ? -46.241 -5.739 36.805 1.00 86.88 75 ASP A C 1
ATOM 604 O O . ASP A 1 75 ? -45.718 -5.597 35.697 1.00 86.88 75 ASP A O 1
ATOM 608 N N . GLN A 1 76 ? -45.716 -6.579 37.706 1.00 89.44 76 GLN A N 1
ATOM 609 C CA . GLN A 1 76 ? -44.516 -7.401 37.492 1.00 89.44 76 GLN A CA 1
ATOM 610 C C . GLN A 1 76 ? -44.502 -8.162 36.147 1.00 89.44 76 GLN A C 1
ATOM 612 O O . GLN A 1 76 ? -43.511 -8.029 35.422 1.00 89.44 76 GLN A O 1
ATOM 617 N N . PRO A 1 77 ? -45.552 -8.910 35.740 1.00 90.75 77 PRO A N 1
ATOM 618 C CA . PRO A 1 77 ? -45.565 -9.586 34.441 1.00 90.75 77 PRO A CA 1
ATOM 619 C C . PRO A 1 77 ? -45.550 -8.616 33.252 1.00 90.75 77 PRO A C 1
ATOM 621 O O . PRO A 1 77 ? -45.111 -8.993 32.167 1.00 90.75 77 PRO A O 1
ATOM 624 N N . ASN A 1 78 ? -46.026 -7.377 33.418 1.00 91.69 78 ASN A N 1
ATOM 625 C CA . ASN A 1 78 ? -45.945 -6.356 32.376 1.00 91.69 78 ASN A CA 1
ATOM 626 C C . ASN A 1 78 ? -44.508 -5.825 32.244 1.00 91.69 78 ASN A C 1
ATOM 628 O O . ASN A 1 78 ? -43.965 -5.779 31.142 1.00 91.69 78 ASN A O 1
ATOM 632 N N . HIS A 1 79 ? -43.850 -5.522 33.368 1.00 90.88 79 HIS A N 1
ATOM 633 C CA . HIS A 1 79 ? -42.435 -5.141 33.380 1.00 90.88 79 HIS A CA 1
ATOM 634 C C . HIS A 1 79 ? -41.531 -6.240 32.810 1.00 90.88 79 HIS A C 1
ATOM 636 O O . HIS A 1 79 ? -40.617 -5.944 32.044 1.00 90.88 79 HIS A O 1
ATOM 642 N N . GLU A 1 80 ? -41.798 -7.509 33.127 1.00 94.25 80 GLU A N 1
ATOM 643 C CA . GLU A 1 80 ? -41.055 -8.645 32.577 1.00 94.25 80 GLU A CA 1
ATOM 644 C C . GLU A 1 80 ? -41.240 -8.778 31.057 1.00 94.25 80 GLU A C 1
ATOM 646 O O . GLU A 1 80 ? -40.267 -8.989 30.331 1.00 94.25 80 GLU A O 1
ATOM 651 N N . LYS A 1 81 ? -42.464 -8.583 30.546 1.00 95.12 81 LYS A N 1
ATOM 652 C CA . LYS A 1 81 ? -42.735 -8.553 29.099 1.00 95.12 81 LYS A CA 1
ATOM 653 C C . LYS A 1 81 ? -41.996 -7.417 28.396 1.00 95.12 81 LYS A C 1
ATOM 655 O O . LYS A 1 81 ? -41.373 -7.664 27.365 1.00 95.12 81 LYS A O 1
ATOM 660 N N . GLU A 1 82 ? -42.022 -6.204 28.947 1.00 94.62 82 GLU A N 1
ATOM 661 C CA . GLU A 1 82 ? -41.297 -5.060 28.377 1.00 94.62 82 GLU A CA 1
ATOM 662 C C . GLU A 1 82 ? -39.773 -5.265 28.434 1.00 94.62 82 GLU A C 1
ATOM 664 O O . GLU A 1 82 ? -39.086 -5.009 27.446 1.00 94.62 82 GLU A O 1
ATOM 669 N N . LEU A 1 83 ? -39.229 -5.826 29.522 1.00 96.06 83 LEU A N 1
ATOM 670 C CA . LEU A 1 83 ? -37.808 -6.191 29.602 1.00 96.06 83 LEU A CA 1
ATOM 671 C C . LEU A 1 83 ? -37.423 -7.241 28.555 1.00 96.06 83 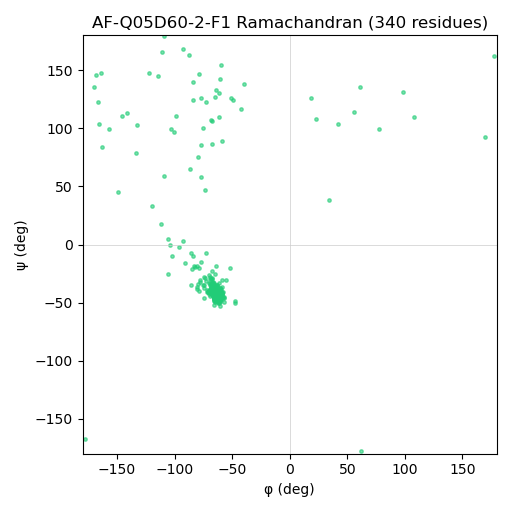LEU A C 1
ATOM 673 O O . LEU A 1 83 ? -36.388 -7.106 27.903 1.00 96.06 83 LEU A O 1
ATOM 677 N N . ASN A 1 84 ? -38.249 -8.269 28.358 1.00 96.31 84 ASN A N 1
ATOM 678 C CA . ASN A 1 84 ? -38.003 -9.294 27.344 1.00 96.31 84 ASN A CA 1
ATOM 679 C C . ASN A 1 84 ? -38.101 -8.728 25.918 1.00 96.31 84 ASN A C 1
ATOM 681 O O . ASN A 1 84 ? -37.305 -9.101 25.054 1.00 96.31 84 ASN A O 1
ATOM 685 N N . LYS A 1 85 ? -39.011 -7.777 25.676 1.00 97.50 85 LYS A N 1
ATOM 686 C CA . LYS A 1 85 ? -39.123 -7.052 24.404 1.00 97.50 85 LYS A CA 1
ATOM 687 C C . LYS A 1 85 ? -37.885 -6.199 24.125 1.00 97.50 85 LYS A C 1
ATOM 689 O O . LYS A 1 85 ? -37.328 -6.303 23.037 1.00 97.50 85 LYS A O 1
ATOM 694 N N . ILE A 1 86 ? -37.415 -5.426 25.106 1.00 97.12 86 ILE A N 1
ATOM 695 C CA . ILE A 1 86 ? -36.193 -4.615 24.983 1.00 97.12 86 ILE A CA 1
ATOM 696 C C . ILE A 1 86 ? -34.971 -5.512 24.753 1.00 97.12 86 ILE A C 1
ATOM 698 O O . ILE A 1 86 ? -34.173 -5.227 23.867 1.00 97.12 86 ILE A O 1
ATOM 702 N N . ARG A 1 87 ? -34.836 -6.625 25.488 1.00 97.75 87 ARG A N 1
ATOM 703 C CA . ARG A 1 87 ? -33.748 -7.600 25.275 1.00 97.75 87 ARG A CA 1
ATOM 704 C C . ARG A 1 87 ? -33.760 -8.181 23.863 1.00 97.75 87 ARG A C 1
ATOM 706 O O . ARG A 1 87 ? -32.715 -8.227 23.228 1.00 97.75 87 ARG A O 1
ATOM 713 N N . SER A 1 88 ? -34.934 -8.568 23.364 1.00 96.25 88 SER A N 1
ATOM 714 C CA . SER A 1 88 ? -35.081 -9.107 22.004 1.00 96.25 88 SER A CA 1
ATOM 715 C C . SER A 1 88 ? -34.721 -8.063 20.940 1.00 96.25 88 SER A C 1
ATOM 717 O O . SER A 1 88 ? -34.047 -8.379 19.965 1.00 96.25 88 SER A O 1
ATOM 719 N N . GLN A 1 89 ? -35.126 -6.804 21.141 1.00 97.62 89 GLN A N 1
ATOM 720 C CA . GLN A 1 89 ? -34.762 -5.693 20.255 1.00 97.62 89 GLN A CA 1
ATOM 721 C C . GLN A 1 89 ? -33.259 -5.402 20.282 1.00 97.62 89 GLN A C 1
ATOM 723 O O . GLN A 1 89 ? -32.665 -5.204 19.228 1.00 97.62 89 GLN A O 1
ATOM 728 N N . LEU A 1 90 ? -32.636 -5.401 21.465 1.00 97.19 90 LEU A N 1
ATOM 729 C CA . LEU A 1 90 ? -31.190 -5.222 21.606 1.00 97.19 90 LEU A CA 1
ATOM 730 C C . LEU A 1 90 ? -30.422 -6.327 20.880 1.00 97.19 90 LEU A C 1
ATOM 732 O O . LEU A 1 90 ? -29.521 -6.011 20.113 1.00 97.19 90 LEU A O 1
ATOM 736 N N . GLN A 1 91 ? -30.826 -7.589 21.052 1.00 96.50 91 GLN A N 1
ATOM 737 C CA . GLN A 1 91 ? -30.212 -8.716 20.354 1.00 96.50 91 GLN A CA 1
ATOM 738 C C . GLN A 1 91 ? -30.343 -8.576 18.829 1.00 96.50 91 GLN A C 1
ATOM 740 O O . GLN A 1 91 ? -29.364 -8.742 18.110 1.00 96.50 91 GLN A O 1
ATOM 745 N N . GLN A 1 92 ? -31.524 -8.202 18.325 1.00 96.56 92 GLN A N 1
ATOM 746 C CA . GLN A 1 92 ? -31.733 -7.989 16.889 1.00 96.56 92 GLN A CA 1
ATOM 747 C C . GLN A 1 92 ? -30.856 -6.855 16.331 1.00 96.56 92 GLN A C 1
ATOM 749 O O . GLN A 1 92 ? -30.299 -6.973 15.239 1.00 96.56 92 GLN A O 1
ATOM 754 N N . VAL A 1 93 ? -30.735 -5.745 17.063 1.00 96.94 93 VAL A N 1
ATOM 755 C CA . VAL A 1 93 ? -29.884 -4.614 16.664 1.00 96.94 93 VAL A CA 1
ATOM 756 C C . VAL A 1 93 ? -28.405 -4.997 16.715 1.00 96.94 93 VAL A C 1
ATOM 758 O O . VAL A 1 93 ? -27.651 -4.602 15.830 1.00 96.94 93 VAL A O 1
ATOM 761 N N . GLU A 1 94 ? -27.990 -5.783 17.706 1.00 96.06 94 GLU A N 1
ATOM 762 C CA . GLU A 1 94 ? -26.627 -6.303 17.823 1.00 96.06 94 GLU A CA 1
ATOM 763 C C . GLU A 1 94 ? -26.284 -7.255 16.666 1.00 96.06 94 GLU A C 1
ATOM 765 O O . GLU A 1 94 ? -25.233 -7.110 16.048 1.00 96.06 94 GLU A O 1
ATOM 770 N N . GLU A 1 95 ? -27.190 -8.162 16.289 1.00 96.62 95 GLU A N 1
ATOM 771 C CA . GLU A 1 95 ? -27.041 -9.040 15.118 1.00 96.62 95 GLU A CA 1
ATOM 772 C C . GLU A 1 95 ? -26.938 -8.244 13.806 1.00 96.62 95 GLU A C 1
ATOM 774 O O . GLU A 1 95 ? -26.075 -8.529 12.966 1.00 96.62 95 GLU A O 1
ATOM 779 N N . TYR A 1 96 ? -27.770 -7.208 13.641 1.00 96.31 96 TYR A N 1
ATOM 780 C CA . TYR A 1 96 ? -27.683 -6.295 12.500 1.00 96.31 96 TYR A CA 1
ATOM 781 C C . TYR A 1 96 ? -26.345 -5.546 12.485 1.00 96.31 96 TYR A C 1
ATOM 783 O O . TYR A 1 96 ? -25.661 -5.538 11.465 1.00 96.31 96 TYR A O 1
ATOM 791 N N . HIS A 1 97 ? -25.925 -4.970 13.615 1.00 97.88 97 HIS A N 1
ATOM 792 C CA . HIS A 1 97 ? -24.652 -4.259 13.724 1.00 97.88 97 HIS A CA 1
ATOM 793 C C . HIS A 1 97 ? -23.453 -5.170 13.434 1.00 97.88 97 HIS A C 1
ATOM 795 O O . HIS A 1 97 ? -22.566 -4.779 12.680 1.00 97.88 97 HIS A O 1
ATOM 801 N N . ASN A 1 98 ? -23.450 -6.397 13.961 1.00 97.12 98 ASN A N 1
ATOM 802 C CA . ASN A 1 98 ? -22.416 -7.392 13.685 1.00 97.12 98 ASN A CA 1
ATOM 803 C C . ASN A 1 98 ? -22.358 -7.747 12.192 1.00 97.12 98 ASN A C 1
ATOM 805 O O . ASN A 1 98 ? -21.266 -7.873 11.636 1.00 97.12 98 ASN A O 1
ATOM 809 N N . SER A 1 99 ? -23.518 -7.854 11.534 1.00 97.19 99 SER A N 1
ATOM 810 C CA . SER A 1 99 ? -23.612 -8.096 10.090 1.00 97.19 99 SER A CA 1
ATOM 811 C C . SER A 1 99 ? -23.067 -6.917 9.276 1.00 97.19 99 SER A C 1
ATOM 813 O O . SER A 1 99 ? -22.272 -7.124 8.362 1.00 97.19 99 SER A O 1
ATOM 815 N N . GLU A 1 100 ? -23.432 -5.678 9.622 1.00 97.56 100 GLU A N 1
ATOM 816 C CA . GLU A 1 100 ? -22.872 -4.469 8.995 1.00 97.56 100 GLU A CA 1
ATOM 817 C C . GLU A 1 100 ? -21.354 -4.394 9.174 1.00 97.56 100 GLU A C 1
ATOM 819 O O . GLU A 1 100 ? -20.621 -4.146 8.218 1.00 97.56 100 GLU A O 1
ATOM 824 N N . GLN A 1 101 ? -20.870 -4.659 10.388 1.00 98.25 101 GLN A N 1
ATOM 825 C CA . GLN A 1 101 ? -19.448 -4.627 10.702 1.00 98.25 101 GLN A CA 1
ATOM 826 C C . GLN A 1 101 ? -18.673 -5.694 9.914 1.00 98.25 101 GLN A C 1
ATOM 828 O O . GLN A 1 101 ? -17.555 -5.434 9.476 1.00 98.25 101 GLN A O 1
ATOM 833 N N . GLU A 1 102 ? -19.259 -6.874 9.700 1.00 97.75 102 GLU A N 1
ATOM 834 C CA . GLU A 1 102 ? -18.673 -7.922 8.862 1.00 97.75 102 GLU A CA 1
ATOM 835 C C . GLU A 1 102 ? -18.611 -7.511 7.389 1.00 97.75 102 GLU A C 1
ATOM 837 O O . GLU A 1 102 ? -17.579 -7.696 6.747 1.00 97.75 102 GLU A O 1
ATOM 842 N N . ARG A 1 103 ? -19.663 -6.871 6.857 1.00 98.06 103 ARG A N 1
ATOM 843 C CA . ARG A 1 103 ? -19.625 -6.322 5.491 1.00 98.06 103 ARG A CA 1
ATOM 844 C C . ARG A 1 103 ? -18.519 -5.284 5.328 1.00 98.06 103 ARG A C 1
ATOM 846 O O . ARG A 1 103 ? -17.767 -5.365 4.365 1.00 98.06 103 ARG A O 1
ATOM 853 N N . MET A 1 104 ? -18.375 -4.373 6.291 1.00 98.62 104 MET A N 1
ATOM 854 C CA . MET A 1 104 ? -17.299 -3.378 6.278 1.00 98.62 104 MET A CA 1
ATOM 855 C C . MET A 1 104 ? -15.910 -4.023 6.371 1.00 98.62 104 MET A C 1
ATOM 857 O O . MET A 1 104 ? -14.992 -3.583 5.687 1.00 98.62 104 MET A O 1
ATOM 861 N N . ARG A 1 105 ? -15.731 -5.070 7.192 1.00 98.56 105 ARG A N 1
ATOM 862 C CA . ARG A 1 105 ? -14.460 -5.816 7.264 1.00 98.56 105 ARG A CA 1
ATOM 863 C C . ARG A 1 105 ? -14.101 -6.457 5.925 1.00 98.56 105 ARG A C 1
ATOM 865 O O . ARG A 1 105 ? -12.947 -6.359 5.515 1.00 98.56 105 ARG A O 1
ATOM 872 N N . ASN A 1 106 ? -15.077 -7.062 5.249 1.00 98.38 106 ASN A N 1
ATOM 873 C CA . ASN A 1 106 ? -14.877 -7.666 3.933 1.00 98.38 106 ASN A CA 1
ATOM 874 C C . ASN A 1 106 ? -14.538 -6.608 2.875 1.00 98.38 106 ASN A C 1
ATOM 876 O O . ASN A 1 106 ? -13.547 -6.762 2.174 1.00 98.38 106 ASN A O 1
ATOM 880 N N . GLU A 1 107 ? -15.256 -5.481 2.843 1.00 98.31 107 GLU A N 1
ATOM 881 C CA . GLU A 1 107 ? -14.947 -4.365 1.937 1.00 98.31 107 GLU A CA 1
ATOM 882 C C . GLU A 1 107 ? -13.540 -3.792 2.180 1.00 98.31 107 GLU A C 1
ATOM 884 O O . GLU A 1 107 ? -12.798 -3.534 1.234 1.00 98.31 107 GLU A O 1
ATOM 889 N N . ILE A 1 108 ? -13.123 -3.645 3.443 1.00 98.56 108 ILE A N 1
ATOM 890 C CA . ILE A 1 108 ? -11.756 -3.222 3.784 1.00 98.56 108 ILE A CA 1
ATOM 891 C C . ILE A 1 108 ? -10.729 -4.248 3.291 1.00 98.56 108 ILE A C 1
ATOM 893 O O . ILE A 1 108 ? -9.681 -3.847 2.782 1.00 98.56 108 ILE A O 1
ATOM 897 N N . SER A 1 109 ? -11.004 -5.548 3.425 1.00 98.50 109 SER A N 1
ATOM 898 C CA . SER A 1 109 ? -10.123 -6.609 2.925 1.00 98.50 109 SER A CA 1
ATOM 899 C C . SER A 1 109 ? -9.975 -6.541 1.402 1.00 98.50 109 SER A C 1
ATOM 901 O O . SER A 1 109 ? -8.848 -6.496 0.910 1.00 98.50 109 SER A O 1
ATOM 903 N N . ASP A 1 110 ? -11.091 -6.444 0.676 1.00 98.56 110 ASP A N 1
ATOM 904 C CA . ASP A 1 110 ? -11.121 -6.363 -0.789 1.00 98.56 110 ASP A CA 1
ATOM 905 C C . ASP A 1 110 ? -10.370 -5.119 -1.295 1.00 98.56 110 ASP A C 1
ATOM 907 O O . ASP A 1 110 ? -9.508 -5.209 -2.172 1.00 98.56 110 ASP A O 1
ATOM 911 N N . LEU A 1 111 ? -10.625 -3.951 -0.691 1.00 98.81 111 LEU A N 1
ATOM 912 C CA . LEU A 1 111 ? -9.934 -2.703 -1.034 1.00 98.81 111 LEU A CA 1
ATOM 913 C C . LEU A 1 111 ? -8.433 -2.758 -0.713 1.00 98.81 111 LEU A C 1
ATOM 915 O O . LEU A 1 111 ? -7.625 -2.179 -1.441 1.00 98.81 111 LEU A O 1
ATOM 919 N N . THR A 1 112 ? -8.045 -3.449 0.361 1.00 98.56 112 THR A N 1
ATOM 920 C CA . THR A 1 112 ? -6.633 -3.627 0.732 1.00 98.56 112 THR A CA 1
ATOM 921 C C . THR A 1 112 ? -5.908 -4.530 -0.268 1.00 98.56 112 THR A C 1
ATOM 923 O O . THR A 1 112 ? -4.778 -4.230 -0.659 1.00 98.56 112 THR A O 1
ATOM 926 N N . GLU A 1 113 ? -6.552 -5.605 -0.728 1.00 98.44 113 GLU A N 1
ATOM 927 C CA . GLU A 1 113 ? -6.009 -6.478 -1.772 1.00 98.44 113 GLU A CA 1
ATOM 928 C C . GLU A 1 113 ? -5.888 -5.743 -3.118 1.00 98.44 113 GLU A C 1
ATOM 930 O O . GLU A 1 113 ? -4.835 -5.795 -3.762 1.00 98.44 113 GLU A O 1
ATOM 935 N N . GLU A 1 114 ? -6.913 -4.980 -3.516 1.00 98.50 114 GLU A N 1
ATOM 936 C CA . GLU A 1 114 ? -6.877 -4.166 -4.736 1.00 98.50 114 GLU A CA 1
ATOM 937 C C . GLU A 1 114 ? -5.749 -3.123 -4.689 1.00 98.50 114 GLU A C 1
ATOM 939 O O . GLU A 1 114 ? -5.037 -2.917 -5.681 1.00 98.50 114 GLU A O 1
ATOM 944 N N . LEU A 1 115 ? -5.551 -2.477 -3.535 1.00 98.69 115 LEU A N 1
ATOM 945 C CA . LEU A 1 115 ? -4.460 -1.529 -3.325 1.00 98.69 115 LEU A CA 1
ATOM 946 C C . LEU A 1 115 ? -3.096 -2.205 -3.510 1.00 98.69 115 LEU A C 1
ATOM 948 O O . LEU A 1 115 ? -2.273 -1.707 -4.280 1.00 98.69 115 LEU A O 1
ATOM 952 N N . HIS A 1 116 ? -2.881 -3.365 -2.885 1.00 98.62 116 HIS A N 1
ATOM 953 C CA . HIS A 1 116 ? -1.639 -4.123 -3.031 1.00 98.62 116 HIS A CA 1
ATOM 954 C C . HIS A 1 116 ? -1.369 -4.513 -4.495 1.00 98.62 116 HIS A C 1
ATOM 956 O O . HIS A 1 116 ? -0.257 -4.351 -5.010 1.00 98.62 116 HIS A O 1
ATOM 962 N N . GLN A 1 117 ? -2.402 -4.948 -5.221 1.00 98.69 117 GLN A N 1
ATOM 963 C CA . GLN A 1 117 ? -2.287 -5.281 -6.640 1.00 98.69 117 GLN A CA 1
ATOM 964 C C . GLN A 1 117 ? -1.929 -4.056 -7.503 1.00 98.69 117 GLN A C 1
ATOM 966 O O . GLN A 1 117 ? -1.131 -4.155 -8.450 1.00 98.69 117 GLN A O 1
ATOM 971 N N . LYS A 1 118 ? -2.477 -2.877 -7.180 1.00 98.75 118 LYS A N 1
ATOM 972 C CA . LYS A 1 118 ? -2.111 -1.611 -7.836 1.00 98.75 118 LYS A CA 1
ATOM 973 C C . LYS A 1 118 ? -0.663 -1.224 -7.549 1.00 98.75 118 LYS A C 1
ATOM 975 O O . LYS A 1 118 ? 0.032 -0.829 -8.483 1.00 98.75 118 LYS A O 1
ATOM 980 N N . GLU A 1 119 ? -0.175 -1.392 -6.323 1.00 98.38 119 GLU A N 1
ATOM 981 C CA . GLU A 1 119 ? 1.229 -1.132 -5.967 1.00 98.38 119 GLU A CA 1
ATOM 982 C C . GLU A 1 119 ? 2.198 -2.003 -6.781 1.00 98.38 119 GLU A C 1
ATOM 984 O O . GLU A 1 119 ? 3.159 -1.488 -7.363 1.00 98.38 119 GLU A O 1
ATOM 989 N N . ILE A 1 120 ? 1.909 -3.304 -6.917 1.00 98.38 120 ILE A N 1
ATOM 990 C CA . ILE A 1 120 ? 2.686 -4.229 -7.763 1.00 98.38 120 ILE A CA 1
ATOM 991 C C . ILE A 1 120 ? 2.688 -3.764 -9.227 1.00 98.38 120 ILE A C 1
ATOM 993 O O . ILE A 1 120 ? 3.727 -3.769 -9.904 1.00 98.38 120 ILE A O 1
ATOM 997 N N . THR A 1 121 ? 1.526 -3.342 -9.726 1.00 98.50 121 THR A N 1
ATOM 998 C CA . THR A 1 121 ? 1.368 -2.858 -11.102 1.00 98.50 121 THR A CA 1
ATOM 999 C C . THR A 1 121 ? 2.181 -1.583 -11.333 1.00 98.50 121 THR A C 1
ATOM 1001 O O . THR A 1 121 ? 2.931 -1.501 -12.308 1.00 98.50 121 THR A O 1
ATOM 1004 N N . ILE A 1 122 ? 2.111 -0.617 -10.411 1.00 98.62 122 ILE A N 1
ATOM 1005 C CA . ILE A 1 122 ? 2.888 0.628 -10.458 1.00 98.62 122 ILE A CA 1
ATOM 1006 C C . ILE A 1 122 ? 4.387 0.325 -10.435 1.00 98.62 122 ILE A C 1
ATOM 1008 O O . ILE A 1 122 ? 5.123 0.862 -11.265 1.00 98.62 122 ILE A O 1
ATOM 1012 N N . ALA A 1 123 ? 4.852 -0.564 -9.552 1.00 98.25 123 ALA A N 1
ATOM 1013 C CA . ALA A 1 123 ? 6.261 -0.955 -9.486 1.00 98.25 123 ALA A CA 1
ATOM 1014 C C . ALA A 1 123 ? 6.747 -1.571 -10.811 1.00 98.25 123 ALA A C 1
ATOM 1016 O O . ALA A 1 123 ? 7.832 -1.245 -11.306 1.00 98.25 123 ALA A O 1
ATOM 1017 N N . THR A 1 124 ? 5.917 -2.410 -11.434 1.00 98.44 124 THR A N 1
ATOM 1018 C CA . THR A 1 124 ? 6.208 -3.047 -12.726 1.00 98.44 124 THR A CA 1
ATOM 1019 C C . THR A 1 124 ? 6.278 -2.027 -13.865 1.00 98.44 124 THR A C 1
ATOM 1021 O O . THR A 1 124 ? 7.246 -2.020 -14.633 1.00 98.44 124 THR A O 1
ATOM 1024 N N . VAL A 1 125 ? 5.289 -1.132 -13.965 1.00 98.56 125 VAL A N 1
ATOM 1025 C CA . VAL A 1 125 ? 5.248 -0.071 -14.985 1.00 98.56 125 VAL A CA 1
ATOM 1026 C C . VAL A 1 125 ? 6.409 0.905 -14.803 1.00 98.56 125 VAL A C 1
ATOM 1028 O O . VAL A 1 125 ? 7.080 1.226 -15.780 1.00 98.56 125 VAL A O 1
ATOM 1031 N N . THR A 1 126 ? 6.718 1.302 -13.567 1.00 98.31 126 THR A N 1
ATOM 1032 C CA . THR A 1 126 ? 7.838 2.204 -13.247 1.00 98.31 126 THR A CA 1
ATOM 1033 C C . THR A 1 126 ? 9.178 1.589 -13.654 1.00 98.31 126 THR A C 1
ATOM 1035 O O . THR A 1 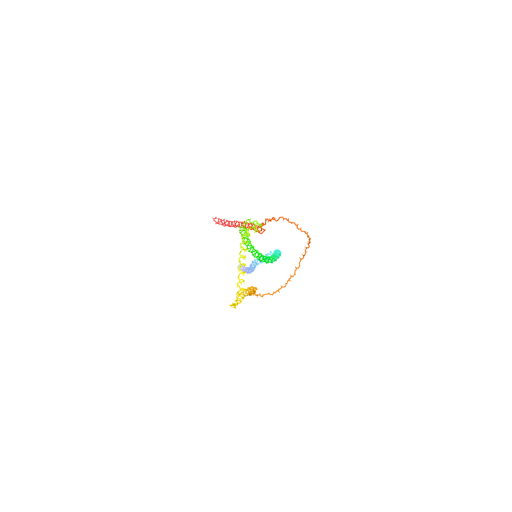126 ? 9.996 2.246 -14.297 1.00 98.31 126 THR A O 1
ATOM 1038 N N . LYS A 1 127 ? 9.394 0.295 -13.373 1.00 98.56 127 LYS A N 1
ATOM 1039 C CA . LYS A 1 127 ? 10.596 -0.426 -13.822 1.00 98.56 127 LYS A CA 1
ATOM 1040 C C . LYS A 1 127 ? 10.701 -0.457 -15.349 1.00 98.56 127 LYS A C 1
ATOM 1042 O O . LYS A 1 127 ? 11.785 -0.242 -15.889 1.00 98.56 127 LYS A O 1
ATOM 1047 N N . LYS A 1 128 ? 9.591 -0.712 -16.052 1.00 98.69 128 LYS A N 1
ATOM 1048 C CA . LYS A 1 128 ? 9.548 -0.704 -17.523 1.00 98.69 128 LYS A CA 1
ATOM 1049 C C . LYS A 1 128 ? 9.825 0.693 -18.091 1.00 98.69 128 LYS A C 1
ATOM 1051 O O . LYS A 1 128 ? 10.593 0.801 -19.044 1.00 98.69 128 LYS A O 1
ATOM 1056 N N . ALA A 1 129 ? 9.259 1.741 -17.494 1.00 98.44 129 ALA A N 1
ATOM 1057 C CA . ALA A 1 129 ? 9.499 3.128 -17.881 1.00 98.44 129 ALA A CA 1
ATOM 1058 C C . ALA A 1 129 ? 10.985 3.499 -17.740 1.00 98.44 129 ALA A C 1
ATOM 1060 O O . ALA A 1 129 ? 11.588 3.946 -18.710 1.00 98.44 129 ALA A O 1
ATOM 1061 N N . ALA A 1 130 ? 11.616 3.180 -16.604 1.00 98.50 130 ALA A N 1
ATOM 1062 C CA . ALA A 1 130 ? 13.041 3.446 -16.380 1.00 98.50 130 ALA A CA 1
ATOM 1063 C C . ALA A 1 130 ? 13.969 2.708 -17.372 1.00 98.50 130 ALA A C 1
ATOM 1065 O O . ALA A 1 130 ? 15.035 3.212 -17.737 1.00 98.50 130 ALA A O 1
ATOM 1066 N N . LEU A 1 131 ? 13.590 1.503 -17.818 1.00 98.56 131 LEU A N 1
ATOM 1067 C CA . LEU A 1 131 ? 14.322 0.776 -18.864 1.00 98.56 131 LEU A CA 1
ATOM 1068 C C . LEU A 1 131 ? 14.188 1.458 -20.232 1.00 98.56 131 LEU A C 1
ATOM 1070 O O . LEU A 1 131 ? 15.193 1.628 -20.923 1.00 98.56 131 LEU A O 1
ATOM 1074 N N . LEU A 1 132 ? 12.975 1.879 -20.602 1.00 98.69 132 LEU A N 1
ATOM 1075 C CA . LEU A 1 132 ? 12.723 2.602 -21.852 1.00 98.69 132 LEU A CA 1
ATOM 1076 C C . LEU A 1 132 ? 13.428 3.963 -21.877 1.00 98.69 132 LEU A C 1
ATOM 1078 O O . LEU A 1 132 ? 14.034 4.308 -22.885 1.00 98.69 132 LEU A O 1
ATOM 1082 N N . GLU A 1 133 ? 13.438 4.704 -20.769 1.00 98.25 133 GLU A N 1
ATOM 1083 C CA . GLU A 1 133 ? 14.184 5.964 -20.644 1.00 98.25 133 GLU A CA 1
ATOM 1084 C C . GLU A 1 133 ? 15.687 5.769 -20.886 1.00 98.25 133 GLU A C 1
ATOM 1086 O O . GLU A 1 133 ? 16.306 6.533 -21.629 1.00 98.25 133 GLU A O 1
ATOM 1091 N N . LYS A 1 134 ? 16.284 4.714 -20.311 1.00 98.50 134 LYS A N 1
ATOM 1092 C CA . LYS A 1 134 ? 17.690 4.362 -20.569 1.00 98.50 134 LYS A CA 1
ATOM 1093 C C . LYS A 1 134 ? 17.933 4.021 -22.037 1.00 98.50 134 LYS A C 1
ATOM 1095 O O . LYS A 1 134 ? 18.931 4.468 -22.599 1.00 98.50 134 LYS A O 1
ATOM 1100 N N . GLN A 1 135 ? 17.038 3.250 -22.651 1.00 98.50 135 GLN A N 1
ATOM 1101 C CA . GLN A 1 135 ? 17.131 2.893 -24.065 1.00 98.50 135 GLN A CA 1
ATOM 1102 C C . GLN A 1 135 ? 17.063 4.135 -24.964 1.00 98.50 135 GLN A C 1
ATOM 1104 O O . GLN A 1 135 ? 17.940 4.317 -25.806 1.00 98.50 135 GLN A O 1
ATOM 1109 N N . LEU A 1 136 ? 16.088 5.019 -24.735 1.00 98.50 136 LEU A N 1
ATOM 1110 C CA . LEU A 1 136 ? 15.932 6.270 -25.480 1.00 98.50 136 LEU A CA 1
ATOM 1111 C C . LEU A 1 136 ? 17.148 7.187 -25.317 1.00 98.50 136 LEU A C 1
ATOM 1113 O O . LEU A 1 136 ? 17.601 7.782 -26.290 1.00 98.50 136 LEU A O 1
ATOM 1117 N N . LYS A 1 137 ? 17.728 7.268 -24.113 1.00 98.50 137 LYS A N 1
ATOM 1118 C CA . LYS A 1 137 ? 18.943 8.056 -23.870 1.00 98.50 137 LYS A CA 1
ATOM 1119 C C . LYS A 1 137 ? 20.140 7.544 -24.678 1.00 98.50 137 LYS A C 1
ATOM 1121 O O . LYS A 1 137 ? 20.860 8.348 -25.262 1.00 98.50 137 LYS A O 1
ATOM 1126 N N . MET A 1 138 ? 20.340 6.225 -24.738 1.00 98.31 138 MET A N 1
ATOM 1127 C CA . MET A 1 138 ? 21.399 5.629 -25.563 1.00 98.31 138 MET A CA 1
ATOM 1128 C C . MET A 1 138 ? 21.147 5.849 -27.059 1.00 98.31 138 MET A C 1
ATOM 1130 O O . MET A 1 138 ? 22.077 6.156 -27.802 1.00 98.31 138 MET A O 1
ATOM 1134 N N . GLU A 1 139 ? 19.898 5.722 -27.511 1.00 97.50 139 GLU A N 1
ATOM 1135 C CA . GLU A 1 139 ? 19.539 5.969 -28.908 1.00 97.50 139 GLU A CA 1
ATOM 1136 C C . GLU A 1 139 ? 19.775 7.433 -29.307 1.00 97.50 139 GLU A C 1
ATOM 1138 O O . GLU A 1 139 ? 20.359 7.689 -30.363 1.00 97.50 139 GLU A O 1
ATOM 1143 N N . LEU A 1 140 ? 19.414 8.388 -28.443 1.00 98.38 140 LEU A N 1
ATOM 1144 C CA . LEU A 1 140 ? 19.718 9.809 -28.628 1.00 98.38 140 LEU A CA 1
ATOM 1145 C C . LEU A 1 140 ? 21.226 10.056 -28.732 1.00 98.38 140 LEU A C 1
ATOM 1147 O O . LEU A 1 140 ? 21.663 10.699 -29.683 1.00 98.38 140 LEU A O 1
ATOM 1151 N N . GLU A 1 141 ? 22.033 9.480 -27.838 1.00 98.25 141 GLU A N 1
ATOM 1152 C CA . GLU A 1 141 ? 23.494 9.618 -27.885 1.00 98.25 141 GLU A CA 1
ATOM 1153 C C . GLU A 1 141 ? 24.085 9.066 -29.200 1.00 98.25 141 GLU A C 1
ATOM 1155 O O . GLU A 1 141 ? 24.974 9.669 -29.809 1.00 98.25 141 GLU A O 1
ATOM 1160 N N . ILE A 1 142 ? 23.576 7.928 -29.688 1.00 98.31 142 ILE A N 1
ATOM 1161 C CA . ILE A 1 142 ? 23.982 7.356 -30.981 1.00 98.31 142 ILE A CA 1
ATOM 1162 C C . ILE A 1 142 ? 23.600 8.299 -32.132 1.00 98.31 142 ILE A C 1
ATOM 1164 O O . ILE A 1 142 ? 24.421 8.551 -33.020 1.00 98.31 142 ILE A O 1
ATOM 1168 N N . LYS A 1 143 ? 22.378 8.847 -32.125 1.00 98.31 143 LYS A N 1
ATOM 1169 C CA . LYS A 1 143 ? 21.895 9.793 -33.146 1.00 98.31 143 LYS A CA 1
ATOM 1170 C C . LYS A 1 143 ? 22.708 11.088 -33.146 1.00 98.31 143 LYS A C 1
ATOM 1172 O O . LYS A 1 143 ? 23.082 11.554 -34.221 1.00 98.31 143 LYS A O 1
ATOM 1177 N N . GLU A 1 144 ? 23.071 11.616 -31.980 1.00 97.81 144 GLU A N 1
ATOM 1178 C CA . GLU A 1 144 ? 23.948 12.785 -31.838 1.00 97.81 144 GLU A CA 1
ATOM 1179 C C . GLU A 1 144 ? 25.348 12.525 -32.412 1.00 97.81 144 GLU A C 1
ATOM 1181 O O . GLU A 1 144 ? 25.862 13.333 -33.192 1.00 97.81 144 GLU A O 1
ATOM 1186 N N . LYS A 1 145 ? 25.947 11.361 -32.115 1.00 98.50 145 LYS A N 1
ATOM 1187 C CA . LYS A 1 145 ? 27.240 10.950 -32.694 1.00 98.50 145 LYS A CA 1
ATOM 1188 C C . LYS A 1 145 ? 27.173 10.820 -34.217 1.00 98.50 145 LYS A C 1
ATOM 1190 O O . LYS A 1 145 ? 28.107 11.231 -34.908 1.00 98.50 145 LYS A O 1
ATOM 1195 N N . MET A 1 146 ? 26.087 10.268 -34.761 1.00 98.31 146 MET A N 1
ATOM 1196 C CA . MET A 1 146 ? 25.885 10.177 -36.214 1.00 98.31 146 MET A CA 1
ATOM 1197 C C . MET A 1 146 ? 25.712 11.555 -36.856 1.00 98.31 146 MET A C 1
ATOM 1199 O O . MET A 1 146 ? 26.339 11.824 -37.879 1.00 98.31 146 MET A O 1
ATOM 1203 N N . LEU A 1 147 ? 24.945 12.450 -36.230 1.00 98.25 147 LEU A N 1
ATOM 1204 C CA . LEU A 1 147 ? 24.765 13.823 -36.702 1.00 98.25 147 LEU A CA 1
ATOM 1205 C C . LEU A 1 147 ? 26.096 14.591 -36.728 1.00 98.25 147 LEU A C 1
ATOM 1207 O O . LEU A 1 147 ? 26.377 15.309 -37.687 1.00 98.25 147 LEU A O 1
ATOM 1211 N N . ALA A 1 148 ? 26.945 14.420 -35.711 1.00 98.19 148 ALA A N 1
ATOM 1212 C CA . ALA A 1 148 ? 28.281 15.015 -35.685 1.00 98.19 148 ALA A CA 1
ATOM 1213 C C . ALA A 1 148 ? 29.165 14.496 -36.835 1.00 98.19 148 ALA A C 1
ATOM 1215 O O . ALA A 1 148 ? 29.793 15.292 -37.535 1.00 98.19 148 ALA A O 1
ATOM 1216 N N . LYS A 1 149 ? 29.165 13.176 -37.088 1.00 98.12 149 LYS A N 1
ATOM 1217 C CA . LYS A 1 149 ? 29.878 12.574 -38.230 1.00 98.12 149 LYS A CA 1
ATOM 1218 C C . LYS A 1 149 ? 29.364 13.106 -39.570 1.00 98.12 149 LYS A C 1
ATOM 1220 O O . LYS A 1 149 ? 30.172 13.442 -40.432 1.00 98.12 149 LYS A O 1
ATOM 1225 N N . GLN A 1 150 ? 28.046 13.231 -39.727 1.00 98.00 150 GLN A N 1
ATOM 1226 C CA . GLN A 1 150 ? 27.427 13.777 -40.935 1.00 98.00 150 GLN A CA 1
ATOM 1227 C C . GLN A 1 150 ? 27.866 15.223 -41.190 1.00 98.00 150 GLN A C 1
ATOM 1229 O O . GLN A 1 150 ? 28.306 15.530 -42.293 1.00 98.00 150 GLN A O 1
ATOM 1234 N N . LYS A 1 151 ? 27.853 16.089 -40.167 1.00 98.12 151 LYS A N 1
ATOM 1235 C CA . LYS A 1 151 ? 28.323 17.481 -40.293 1.00 98.12 151 LYS A CA 1
ATOM 1236 C C . LYS A 1 151 ? 29.777 17.571 -40.763 1.00 98.12 151 LYS A C 1
ATOM 1238 O O . LYS A 1 151 ? 30.091 18.401 -41.613 1.00 98.12 151 LYS A O 1
ATOM 1243 N N . VAL A 1 152 ? 30.660 16.710 -40.249 1.00 98.00 152 VAL A N 1
ATOM 1244 C CA . VAL A 1 152 ? 32.065 16.649 -40.693 1.00 98.00 152 VAL A CA 1
ATOM 1245 C C . VAL A 1 152 ? 32.161 16.216 -42.158 1.00 98.00 152 VAL A C 1
ATOM 1247 O O . VAL A 1 152 ? 32.909 16.823 -42.925 1.00 98.00 152 VAL A O 1
ATOM 1250 N N . SER A 1 153 ? 31.397 15.201 -42.569 1.00 97.12 153 SER A N 1
ATOM 1251 C CA . SER A 1 153 ? 31.341 14.758 -43.968 1.00 97.12 153 SER A CA 1
ATOM 1252 C C . SER A 1 153 ? 30.811 15.850 -44.900 1.00 97.12 153 SER A C 1
ATOM 1254 O O . SER A 1 153 ? 31.410 16.089 -45.946 1.00 97.12 153 SER A O 1
ATOM 1256 N N . ASP A 1 154 ? 29.766 16.575 -44.500 1.00 98.19 154 ASP A N 1
ATOM 1257 C CA . ASP A 1 154 ? 29.211 17.696 -45.266 1.00 98.19 154 ASP A CA 1
ATOM 1258 C C . ASP A 1 154 ? 30.226 18.837 -45.421 1.00 98.19 154 ASP A C 1
ATOM 1260 O O . ASP A 1 154 ? 30.338 19.432 -46.494 1.00 98.19 154 ASP A O 1
ATOM 1264 N N . MET A 1 155 ? 31.005 19.135 -44.374 1.00 97.81 155 MET A N 1
ATOM 1265 C CA . MET A 1 155 ? 32.096 20.113 -44.438 1.00 97.81 155 MET A CA 1
ATOM 1266 C C . MET A 1 155 ? 33.203 19.670 -45.398 1.00 97.81 155 MET A C 1
ATOM 1268 O O . MET A 1 155 ? 33.625 20.466 -46.237 1.00 97.81 155 MET A O 1
ATOM 1272 N N . LYS A 1 156 ? 33.639 18.404 -45.322 1.00 98.19 156 LYS A N 1
ATOM 1273 C CA . LYS A 1 156 ? 34.631 17.837 -46.252 1.00 98.19 156 LYS A CA 1
ATOM 1274 C C . LYS A 1 156 ? 34.134 17.898 -47.693 1.00 98.19 156 LYS A C 1
ATOM 1276 O O . LYS A 1 156 ? 34.861 18.334 -48.578 1.00 98.19 156 LYS A O 1
ATOM 1281 N N . TYR A 1 157 ? 32.879 17.526 -47.920 1.00 98.19 157 TYR A N 1
ATOM 1282 C CA . TYR A 1 157 ? 32.257 17.586 -49.234 1.00 98.19 157 TYR A CA 1
ATOM 1283 C C . TYR A 1 157 ? 32.174 19.023 -49.771 1.00 98.19 157 TYR A C 1
ATOM 1285 O O . TYR A 1 157 ? 32.510 19.263 -50.930 1.00 98.19 157 TYR A O 1
ATOM 1293 N N . LYS A 1 158 ? 31.789 19.999 -48.937 1.00 98.06 158 LYS A N 1
ATOM 1294 C CA . LYS A 1 158 ? 31.805 21.423 -49.311 1.00 98.06 158 LYS A CA 1
ATOM 1295 C C . LYS A 1 158 ? 33.212 21.903 -49.669 1.00 98.06 158 LYS A C 1
ATOM 1297 O O . LYS A 1 158 ? 33.346 22.562 -50.693 1.00 98.06 158 LYS A O 1
ATOM 1302 N N . ALA A 1 159 ? 34.231 21.539 -48.888 1.00 97.81 159 ALA A N 1
ATOM 1303 C CA . ALA A 1 159 ? 35.625 21.899 -49.155 1.00 97.81 159 ALA A CA 1
ATOM 1304 C C . ALA A 1 159 ? 36.117 21.338 -50.502 1.00 97.81 159 ALA A C 1
ATOM 1306 O O . ALA A 1 159 ? 36.594 22.094 -51.349 1.00 97.81 159 ALA A O 1
ATOM 1307 N N . VAL A 1 160 ? 35.892 20.043 -50.751 1.00 97.81 160 VAL A N 1
ATOM 1308 C CA . VAL A 1 160 ? 36.228 19.394 -52.031 1.00 97.81 160 VAL A CA 1
ATOM 1309 C C . VAL A 1 160 ? 35.446 20.015 -53.189 1.00 97.81 160 VAL A C 1
ATOM 1311 O O . VAL A 1 160 ? 35.990 20.222 -54.267 1.00 97.81 160 VAL A O 1
ATOM 1314 N N . ARG A 1 161 ? 34.168 20.364 -52.996 1.00 97.44 161 ARG A N 1
ATOM 1315 C CA . ARG A 1 161 ? 33.365 21.048 -54.021 1.00 97.44 161 ARG A CA 1
ATOM 1316 C C . ARG A 1 161 ? 33.928 22.435 -54.346 1.00 97.44 161 ARG A C 1
ATOM 1318 O O . ARG A 1 161 ? 33.993 22.791 -55.523 1.00 97.44 161 ARG A O 1
ATOM 1325 N N . THR A 1 162 ? 34.315 23.218 -53.338 1.00 96.56 162 THR A N 1
ATOM 1326 C CA . THR A 1 162 ? 34.916 24.544 -53.552 1.00 96.56 162 THR A CA 1
ATOM 1327 C C . THR A 1 162 ? 36.265 24.444 -54.252 1.00 96.56 162 THR A C 1
ATOM 1329 O O . THR A 1 162 ? 36.512 25.207 -55.180 1.00 96.56 162 THR A O 1
ATOM 1332 N N . GLU A 1 163 ? 37.088 23.461 -53.888 1.00 94.88 163 GLU A N 1
ATOM 1333 C CA . GLU A 1 163 ? 38.363 23.186 -54.550 1.00 94.88 163 GLU A CA 1
ATOM 1334 C C . GLU A 1 163 ? 38.155 22.740 -56.000 1.00 94.88 163 GLU A C 1
ATOM 1336 O O . GLU A 1 163 ? 38.722 23.338 -56.904 1.00 94.88 163 GLU A O 1
ATOM 1341 N N . ASN A 1 164 ? 37.253 21.788 -56.257 1.00 93.75 164 ASN A N 1
ATOM 1342 C CA . ASN A 1 164 ? 36.907 21.365 -57.616 1.00 93.75 164 ASN A CA 1
ATOM 1343 C C . ASN A 1 164 ? 36.368 22.519 -58.471 1.00 93.75 164 ASN A C 1
ATOM 1345 O O . ASN A 1 164 ? 36.666 22.597 -59.659 1.00 93.75 164 ASN A O 1
ATOM 1349 N N . THR A 1 165 ? 35.592 23.434 -57.884 1.00 93.25 165 THR A N 1
ATOM 1350 C CA . THR A 1 165 ? 35.105 24.632 -58.588 1.00 93.25 165 THR A CA 1
ATOM 1351 C C . THR A 1 165 ? 36.255 25.590 -58.899 1.00 93.25 165 THR A C 1
ATOM 1353 O O . THR A 1 165 ? 36.322 26.122 -60.004 1.00 93.25 165 THR A O 1
ATOM 1356 N N . HIS A 1 166 ? 37.179 25.782 -57.953 1.00 93.75 166 HIS A N 1
ATOM 1357 C CA . HIS A 1 166 ? 38.373 26.599 -58.148 1.00 93.75 166 HIS A CA 1
ATOM 1358 C C . HIS A 1 166 ? 39.289 26.020 -59.234 1.00 93.75 166 HIS A C 1
ATOM 1360 O O . HIS A 1 166 ? 39.654 26.739 -60.159 1.00 93.75 166 HIS A O 1
ATOM 1366 N N . LEU A 1 167 ? 39.579 24.717 -59.178 1.00 92.31 167 LEU A N 1
ATOM 1367 C CA . LEU A 1 167 ? 40.369 23.998 -60.179 1.00 92.31 167 LEU A CA 1
ATOM 1368 C C . LEU A 1 167 ? 39.708 24.048 -61.559 1.00 92.31 167 LEU A C 1
ATOM 1370 O O . LEU A 1 167 ? 40.379 24.358 -62.537 1.00 92.31 167 LEU A O 1
ATOM 1374 N N . LYS A 1 168 ? 38.386 23.839 -61.642 1.00 90.06 168 LYS A N 1
ATOM 1375 C CA . LYS A 1 168 ? 37.629 24.007 -62.892 1.00 90.06 168 LYS A CA 1
ATOM 1376 C C . LYS A 1 168 ? 37.750 25.434 -63.438 1.00 90.06 168 LYS A C 1
ATOM 1378 O O . LYS A 1 168 ? 37.939 25.608 -64.633 1.00 90.06 168 LYS A O 1
ATOM 1383 N N . GLY A 1 169 ? 37.692 26.447 -62.572 1.00 88.94 169 GLY A N 1
ATOM 1384 C CA . GLY A 1 169 ? 37.910 27.843 -62.956 1.00 88.94 169 GLY A CA 1
ATOM 1385 C C . GLY A 1 169 ? 39.333 28.119 -63.457 1.00 88.94 169 GLY A C 1
ATOM 1386 O O . GLY A 1 169 ? 39.496 28.823 -64.448 1.00 88.94 169 GLY A O 1
ATOM 1387 N N . MET A 1 170 ? 40.357 27.534 -62.822 1.00 87.94 170 MET A N 1
ATOM 1388 C CA . MET A 1 170 ? 41.759 27.623 -63.266 1.00 87.94 170 MET A CA 1
ATOM 1389 C C . MET A 1 170 ? 42.012 26.888 -64.584 1.00 87.94 170 MET A C 1
ATOM 1391 O O . MET A 1 170 ? 42.895 27.278 -65.343 1.00 87.94 170 MET A O 1
ATOM 1395 N N . MET A 1 171 ? 41.245 25.832 -64.851 1.00 80.31 171 MET A N 1
ATOM 1396 C CA . MET A 1 171 ? 41.270 25.116 -66.119 1.00 80.31 171 MET A CA 1
ATOM 1397 C C . MET A 1 171 ? 40.520 25.857 -67.236 1.00 80.31 171 MET A C 1
ATOM 1399 O O . MET A 1 171 ? 40.735 25.518 -68.384 1.00 80.31 171 MET A O 1
ATOM 1403 N N . GLY A 1 172 ? 39.687 26.867 -66.960 1.00 67.94 172 GLY A N 1
ATOM 1404 C CA . GLY A 1 172 ? 38.882 27.539 -67.993 1.00 67.94 172 GLY A CA 1
ATOM 1405 C C . GLY A 1 172 ? 37.887 26.605 -68.706 1.00 67.94 172 GLY A C 1
ATOM 1406 O O . GLY A 1 172 ? 37.788 25.421 -68.386 1.00 67.94 172 GLY A O 1
ATOM 1407 N N . ASP A 1 173 ? 37.151 27.123 -69.696 1.00 64.00 173 ASP A N 1
ATOM 1408 C CA . ASP A 1 173 ? 36.326 26.319 -70.623 1.00 64.00 173 ASP A CA 1
ATOM 1409 C C . ASP A 1 173 ? 37.215 25.562 -71.632 1.00 64.00 173 ASP A C 1
ATOM 1411 O O . ASP A 1 173 ? 36.993 25.600 -72.839 1.00 64.00 173 ASP A O 1
ATOM 1415 N N . LEU A 1 174 ? 38.270 24.901 -71.148 1.00 59.81 174 LEU A N 1
ATOM 1416 C CA . LEU A 1 174 ? 39.080 24.025 -71.980 1.00 59.81 174 LEU A CA 1
ATOM 1417 C C . LEU A 1 174 ? 38.222 22.816 -72.343 1.00 59.81 174 LEU A C 1
ATOM 1419 O O . LEU A 1 174 ? 37.954 21.946 -71.509 1.00 59.81 174 LEU A O 1
ATOM 1423 N N . ASP A 1 175 ? 37.789 22.777 -73.600 1.00 59.06 175 ASP A N 1
ATOM 1424 C CA . ASP A 1 175 ? 37.246 21.575 -74.212 1.00 59.06 175 ASP A CA 1
ATOM 1425 C C . ASP A 1 175 ? 38.267 20.443 -73.970 1.00 59.06 175 ASP A C 1
ATOM 1427 O O . ASP A 1 175 ? 39.454 20.627 -74.266 1.00 59.06 175 ASP A O 1
ATOM 1431 N N . PRO A 1 176 ? 37.890 19.281 -73.398 1.00 63.91 176 PRO A N 1
ATOM 1432 C CA . PRO A 1 176 ? 38.822 18.172 -73.180 1.00 63.91 176 PRO A CA 1
ATOM 1433 C C . PRO A 1 176 ? 39.603 17.762 -74.442 1.00 63.91 176 PRO A C 1
ATOM 1435 O O . PRO A 1 176 ? 40.677 17.171 -74.332 1.00 63.91 176 PRO A O 1
ATOM 1438 N N . GLY A 1 177 ? 39.097 18.110 -75.633 1.00 58.81 177 GLY A N 1
ATOM 1439 C CA . GLY A 1 177 ? 39.800 17.976 -76.911 1.00 58.81 177 GLY A CA 1
ATOM 1440 C C . GLY A 1 177 ? 40.935 18.986 -77.154 1.00 58.81 177 GLY A C 1
ATOM 1441 O O . GLY A 1 177 ? 41.916 18.644 -77.813 1.00 58.81 177 GLY A O 1
ATOM 1442 N N . GLU A 1 178 ? 40.875 20.197 -76.595 1.00 54.25 178 GLU A N 1
ATOM 1443 C CA . GLU A 1 178 ? 41.902 21.240 -76.755 1.00 54.25 178 GLU A CA 1
ATOM 1444 C C . GLU A 1 178 ? 43.095 21.065 -75.802 1.00 54.25 178 GLU A C 1
ATOM 1446 O O . GLU A 1 178 ? 44.195 21.538 -76.099 1.00 54.25 178 GLU A O 1
ATOM 1451 N N . TYR A 1 179 ? 42.941 20.299 -74.713 1.00 53.41 179 TYR A N 1
ATOM 1452 C CA . TYR A 1 179 ? 44.023 20.014 -73.755 1.00 53.41 179 TYR A CA 1
ATOM 1453 C C . TYR A 1 179 ? 45.190 19.224 -74.372 1.00 53.41 179 TYR A C 1
ATOM 1455 O O . TYR A 1 179 ? 46.295 19.244 -73.839 1.00 53.41 179 TYR A O 1
ATOM 1463 N N . MET A 1 180 ? 44.971 18.561 -75.512 1.00 53.97 180 MET A N 1
ATOM 1464 C CA . MET A 1 180 ? 46.019 17.906 -76.310 1.00 53.97 180 MET A CA 1
ATOM 1465 C C . MET A 1 180 ? 46.623 18.822 -77.390 1.00 53.97 180 MET A C 1
ATOM 1467 O O . MET A 1 180 ? 47.697 18.526 -77.908 1.00 53.97 180 MET A O 1
ATOM 1471 N N . SER A 1 181 ? 45.968 19.940 -77.719 1.00 54.06 181 SER A N 1
ATOM 1472 C CA . SER A 1 181 ? 46.360 20.868 -78.793 1.00 54.06 181 SER A CA 1
ATOM 1473 C C . SER A 1 181 ? 46.973 22.178 -78.277 1.00 54.06 181 SER A C 1
ATOM 1475 O O . SER A 1 181 ? 47.271 23.080 -79.062 1.00 54.06 181 SER A O 1
ATOM 1477 N N . MET A 1 182 ? 47.181 22.294 -76.966 1.00 52.91 182 MET A N 1
ATOM 1478 C CA . MET A 1 182 ? 47.763 23.471 -76.333 1.00 52.91 182 MET A CA 1
ATOM 1479 C C . MET A 1 182 ? 49.280 23.506 -76.527 1.00 52.91 182 MET A C 1
ATOM 1481 O O . MET A 1 182 ? 50.004 23.005 -75.677 1.00 52.91 182 MET A O 1
ATOM 1485 N N . ASP A 1 183 ? 49.751 24.056 -77.653 1.00 53.66 183 ASP A N 1
ATOM 1486 C CA . ASP A 1 183 ? 51.143 24.457 -77.949 1.00 53.66 183 ASP A CA 1
ATOM 1487 C C . ASP A 1 183 ? 52.244 23.575 -77.316 1.00 53.66 183 ASP A C 1
ATOM 1489 O O . ASP A 1 183 ? 53.315 24.036 -76.897 1.00 53.66 183 ASP A O 1
ATOM 1493 N N . PHE A 1 184 ? 52.005 22.256 -77.281 1.00 57.31 184 PHE A N 1
ATOM 1494 C CA . PHE A 1 184 ? 53.021 21.284 -76.904 1.00 57.31 184 PHE A CA 1
ATOM 1495 C C . PHE A 1 184 ? 54.190 21.428 -77.851 1.00 57.31 184 PHE A C 1
ATOM 1497 O O . PHE A 1 184 ? 55.315 21.279 -77.424 1.00 57.31 184 PHE A O 1
ATOM 1504 N N . THR A 1 185 ? 53.959 21.826 -79.097 1.00 65.69 185 THR A N 1
ATOM 1505 C CA . THR A 1 185 ? 55.003 22.115 -80.076 1.00 65.69 185 THR A CA 1
ATOM 1506 C C . THR A 1 185 ? 56.101 23.010 -79.504 1.00 65.69 185 THR A C 1
ATOM 1508 O O . THR A 1 185 ? 57.258 22.626 -79.584 1.00 65.69 185 THR A O 1
ATOM 1511 N N . ASN A 1 186 ? 55.791 24.124 -78.834 1.00 67.25 186 ASN A N 1
ATOM 1512 C CA . ASN A 1 186 ? 56.817 25.071 -78.388 1.00 67.25 186 ASN A CA 1
ATOM 1513 C C . ASN A 1 186 ? 57.546 24.597 -77.112 1.00 67.25 186 ASN A C 1
ATOM 1515 O O . ASN A 1 186 ? 58.775 24.687 -77.001 1.00 67.25 186 ASN A O 1
ATOM 1519 N N . ARG A 1 187 ? 56.811 24.016 -76.150 1.00 76.81 187 ARG A N 1
ATOM 1520 C CA . ARG A 1 187 ? 57.405 23.443 -74.924 1.00 76.81 187 ARG A CA 1
ATOM 1521 C C . ARG A 1 187 ? 58.167 22.153 -75.213 1.00 76.81 187 ARG A C 1
ATOM 1523 O O . ARG A 1 187 ? 59.248 21.951 -74.669 1.00 76.81 187 ARG A O 1
ATOM 1530 N N . GLU A 1 188 ? 57.629 21.302 -76.071 1.00 77.12 188 GLU A N 1
ATOM 1531 C CA . GLU A 1 188 ? 58.223 20.043 -76.508 1.00 77.12 188 GLU A CA 1
ATOM 1532 C C . GLU A 1 188 ? 59.441 20.309 -77.389 1.00 77.12 188 GLU A C 1
ATOM 1534 O O . GLU A 1 188 ? 60.474 19.696 -77.153 1.00 77.12 188 GLU A O 1
ATOM 1539 N N . GLN A 1 189 ? 59.402 21.289 -78.302 1.00 79.75 189 GLN A N 1
ATOM 1540 C CA . GLN A 1 189 ? 60.591 21.742 -79.039 1.00 79.75 189 GLN A CA 1
ATOM 1541 C C . GLN A 1 189 ? 61.652 22.320 -78.100 1.00 79.75 189 GLN A C 1
ATOM 1543 O O . GLN A 1 189 ? 62.837 22.030 -78.267 1.00 79.75 189 GLN A O 1
ATOM 1548 N N . SER A 1 190 ? 61.258 23.087 -77.080 1.00 83.38 190 SER A N 1
ATOM 1549 C CA . SER A 1 190 ? 62.185 23.596 -76.059 1.00 83.38 190 SER A CA 1
ATOM 1550 C C . SER A 1 190 ? 62.807 22.465 -75.231 1.00 83.38 190 SER A C 1
ATOM 1552 O O . SER A 1 190 ? 64.019 22.467 -74.993 1.00 83.38 190 SER A O 1
ATOM 1554 N N . ARG A 1 191 ? 62.005 21.464 -74.835 1.00 84.94 191 ARG A N 1
ATOM 1555 C CA . ARG A 1 191 ? 62.474 20.238 -74.169 1.00 84.94 191 ARG A CA 1
ATOM 1556 C C . ARG A 1 191 ? 63.415 19.454 -75.079 1.00 84.94 191 ARG A C 1
ATOM 1558 O O . ARG A 1 191 ? 64.523 19.166 -74.652 1.00 84.94 191 ARG A O 1
ATOM 1565 N N . HIS A 1 192 ? 63.043 19.192 -76.330 1.00 87.81 192 HIS A N 1
ATOM 1566 C CA . HIS A 1 192 ? 63.858 18.475 -77.316 1.00 87.81 192 HIS A CA 1
ATOM 1567 C C . HIS A 1 192 ? 65.176 19.200 -77.611 1.00 87.81 192 HIS A C 1
ATOM 1569 O O . HIS A 1 192 ? 66.231 18.574 -77.634 1.00 87.81 192 HIS A O 1
ATOM 1575 N N . THR A 1 193 ? 65.153 20.527 -77.759 1.00 88.50 193 THR A N 1
ATOM 1576 C CA . THR A 1 193 ? 66.366 21.338 -77.954 1.00 88.50 193 THR A CA 1
ATOM 1577 C C . THR A 1 193 ? 67.274 21.274 -76.729 1.00 88.50 193 THR A C 1
ATOM 1579 O O . THR A 1 193 ? 68.490 21.141 -76.866 1.00 88.50 193 THR A O 1
ATOM 1582 N N . SER A 1 194 ? 66.699 21.342 -75.525 1.00 90.81 194 SER A N 1
ATOM 1583 C CA . SER A 1 194 ? 67.464 21.240 -74.277 1.00 90.81 194 SER A CA 1
ATOM 1584 C C . SER A 1 194 ? 68.056 19.844 -74.098 1.00 90.81 194 SER A C 1
ATOM 1586 O O . SER A 1 194 ? 69.230 19.718 -73.767 1.00 90.81 194 SER A O 1
ATOM 1588 N N . ILE A 1 195 ? 67.275 18.802 -74.391 1.00 92.25 195 ILE A N 1
ATOM 1589 C CA . ILE A 1 195 ? 67.710 17.403 -74.357 1.00 92.25 195 ILE A CA 1
ATOM 1590 C C . ILE A 1 195 ? 68.843 17.174 -75.362 1.00 92.25 195 ILE A C 1
ATOM 1592 O O . ILE A 1 195 ? 69.871 16.636 -74.970 1.00 92.25 195 ILE A O 1
ATOM 1596 N N . ASN A 1 196 ? 68.728 17.648 -76.607 1.00 91.44 196 ASN A N 1
ATOM 1597 C CA . ASN A 1 196 ? 69.790 17.514 -77.611 1.00 91.44 196 ASN A CA 1
ATOM 1598 C C . ASN A 1 196 ? 71.073 18.262 -77.215 1.00 91.44 196 ASN A C 1
ATOM 1600 O O . ASN A 1 196 ? 72.170 17.731 -77.390 1.00 91.44 196 ASN A O 1
ATOM 1604 N N . LYS A 1 197 ? 70.964 19.477 -76.653 1.00 93.81 197 LYS A N 1
ATOM 1605 C CA . LYS A 1 197 ? 72.127 20.214 -76.124 1.00 93.81 197 LYS A CA 1
ATOM 1606 C C . LYS A 1 197 ? 72.812 19.438 -75.001 1.00 93.81 197 LYS A C 1
ATOM 1608 O O . LYS A 1 197 ? 74.032 19.285 -75.032 1.00 93.81 197 LYS A O 1
ATOM 1613 N N . LEU A 1 198 ? 72.029 18.923 -74.051 1.00 93.62 198 LEU A N 1
ATOM 1614 C CA . LEU A 1 198 ? 72.537 18.110 -72.949 1.00 93.62 198 LEU A CA 1
ATOM 1615 C C . LEU A 1 198 ? 73.148 16.801 -73.448 1.00 93.62 198 LEU A C 1
ATOM 1617 O O . LEU A 1 198 ? 74.179 16.400 -72.933 1.00 93.62 198 LEU A O 1
ATOM 1621 N N . GLN A 1 199 ? 72.570 16.153 -74.460 1.00 93.06 199 GLN A N 1
ATOM 1622 C CA . GLN A 1 199 ? 73.131 14.945 -75.068 1.00 93.06 199 GLN A CA 1
ATOM 1623 C C . GLN A 1 199 ? 74.473 15.220 -75.742 1.00 93.06 199 GLN A C 1
ATOM 1625 O O . GLN A 1 199 ? 75.426 14.489 -75.495 1.00 93.06 199 GLN A O 1
ATOM 1630 N N . TYR A 1 200 ? 74.578 16.291 -76.535 1.00 92.06 200 TYR A N 1
ATOM 1631 C CA . TYR A 1 200 ? 75.841 16.677 -77.164 1.00 92.06 200 TYR A CA 1
ATOM 1632 C C . TYR A 1 200 ? 76.923 16.988 -76.123 1.00 92.06 200 TYR A C 1
ATOM 1634 O O . TYR A 1 200 ? 78.069 16.559 -76.246 1.00 92.06 200 TYR A O 1
ATOM 1642 N N . GLU A 1 201 ? 76.559 17.709 -75.063 1.00 93.06 201 GLU A N 1
ATOM 1643 C CA . GLU A 1 201 ? 77.461 17.969 -73.947 1.00 93.06 201 GLU A CA 1
ATOM 1644 C C . GLU A 1 201 ? 77.845 16.688 -73.196 1.00 93.06 201 GLU A C 1
ATOM 1646 O O . GLU A 1 201 ? 79.020 16.502 -72.891 1.00 93.06 201 GLU A O 1
ATOM 1651 N N . ASN A 1 202 ? 76.901 15.779 -72.947 1.00 92.25 202 ASN A N 1
ATOM 1652 C CA . ASN A 1 202 ? 77.168 14.503 -72.286 1.00 92.25 202 ASN A CA 1
ATOM 1653 C C . ASN A 1 202 ? 78.116 13.631 -73.120 1.00 92.25 202 ASN A C 1
ATOM 1655 O O . ASN A 1 202 ? 79.051 13.053 -72.576 1.00 92.25 202 ASN A O 1
ATOM 1659 N N . GLU A 1 203 ? 77.932 13.588 -74.440 1.00 93.25 203 GLU A N 1
ATOM 1660 C CA . GLU A 1 203 ? 78.803 12.863 -75.369 1.00 93.25 203 GLU A CA 1
ATOM 1661 C C . GLU A 1 203 ? 80.217 13.463 -75.402 1.00 93.25 203 GLU A C 1
ATOM 1663 O O . GLU A 1 203 ? 81.217 12.740 -75.397 1.00 93.25 203 GLU A O 1
ATOM 1668 N N . ARG A 1 204 ? 80.323 14.798 -75.368 1.00 93.56 204 ARG A N 1
ATOM 1669 C CA . ARG A 1 204 ? 81.606 15.502 -75.243 1.00 93.56 204 ARG A CA 1
ATOM 1670 C C . ARG A 1 204 ? 82.292 15.171 -73.917 1.00 93.56 204 ARG A C 1
ATOM 1672 O O . ARG A 1 204 ? 83.455 14.785 -73.925 1.00 93.56 204 ARG A O 1
ATOM 1679 N N . LEU A 1 205 ? 81.565 15.248 -72.800 1.00 92.38 205 LEU A N 1
ATOM 1680 C CA . LEU A 1 205 ? 82.076 14.910 -71.469 1.00 92.38 205 LEU A CA 1
ATOM 1681 C C . LEU A 1 205 ? 82.504 13.443 -71.376 1.00 92.38 205 LEU A C 1
ATOM 1683 O O . LEU A 1 205 ? 83.540 13.159 -70.786 1.00 92.38 205 LEU A O 1
ATOM 1687 N N . ARG A 1 206 ? 81.758 12.514 -71.986 1.00 90.69 206 ARG A N 1
ATOM 1688 C CA . ARG A 1 206 ? 82.139 11.095 -72.085 1.00 90.69 206 ARG A CA 1
ATOM 1689 C C . ARG A 1 206 ? 83.417 10.902 -72.889 1.00 90.69 206 ARG A C 1
ATOM 1691 O O . ARG A 1 206 ? 84.278 10.139 -72.460 1.00 90.69 206 ARG A O 1
ATOM 1698 N N . ASN A 1 207 ? 83.571 11.604 -74.011 1.00 89.12 207 ASN A N 1
ATOM 1699 C CA . ASN A 1 207 ? 84.807 11.577 -74.793 1.00 89.12 207 ASN A CA 1
ATOM 1700 C C . ASN A 1 207 ? 85.993 12.155 -74.012 1.00 89.12 207 ASN A C 1
ATOM 1702 O O . ASN A 1 207 ? 87.083 11.587 -74.051 1.00 89.12 207 ASN A O 1
ATOM 1706 N N . ASP A 1 208 ? 85.796 13.246 -73.276 1.00 88.00 208 ASP A N 1
ATOM 1707 C CA . ASP A 1 208 ? 86.843 13.841 -72.444 1.00 88.00 208 ASP A CA 1
ATOM 1708 C C . ASP A 1 208 ? 87.202 12.934 -71.251 1.00 88.00 208 ASP A C 1
ATOM 1710 O O . ASP A 1 208 ? 88.384 12.746 -70.964 1.00 88.00 208 ASP A O 1
ATOM 1714 N N . LEU A 1 209 ? 86.219 12.270 -70.630 1.00 85.25 209 LEU A N 1
ATOM 1715 C CA . LEU A 1 209 ? 86.428 11.213 -69.627 1.00 85.25 209 LEU A CA 1
ATOM 1716 C C . LEU A 1 209 ? 87.208 10.024 -70.199 1.00 85.25 209 LEU A C 1
ATOM 1718 O O . LEU A 1 209 ? 88.149 9.550 -69.566 1.00 85.25 209 LEU A O 1
ATOM 1722 N N . ALA A 1 210 ? 86.869 9.565 -71.407 1.00 83.19 210 ALA A N 1
ATOM 1723 C CA . ALA A 1 210 ? 87.590 8.487 -72.078 1.00 83.19 210 ALA A CA 1
ATOM 1724 C C . ALA A 1 210 ? 89.044 8.888 -72.385 1.00 83.19 210 ALA A C 1
ATOM 1726 O O . ALA A 1 210 ? 89.962 8.103 -72.150 1.00 83.19 210 ALA A O 1
ATOM 1727 N N . LYS A 1 211 ? 89.283 10.133 -72.822 1.00 82.38 211 LYS A N 1
ATOM 1728 C CA . LYS A 1 211 ? 90.640 10.679 -73.006 1.00 82.38 211 LYS A CA 1
ATOM 1729 C C . LYS A 1 211 ? 91.413 10.764 -71.688 1.00 82.38 211 LYS A C 1
ATOM 1731 O O . LYS A 1 211 ? 92.603 10.461 -71.683 1.00 82.38 211 LYS A O 1
ATOM 1736 N N . LEU A 1 212 ? 90.763 11.130 -70.580 1.00 74.75 212 LEU A N 1
ATOM 1737 C CA . LEU A 1 212 ? 91.378 11.131 -69.246 1.00 74.75 212 LEU A CA 1
ATOM 1738 C C . LEU A 1 212 ? 91.674 9.714 -68.732 1.00 74.75 212 LEU A C 1
ATOM 1740 O O . LEU A 1 212 ? 92.686 9.511 -68.068 1.00 74.75 212 LEU A O 1
ATOM 1744 N N . HIS A 1 213 ? 90.844 8.723 -69.066 1.00 71.62 213 HIS A N 1
ATOM 1745 C CA . HIS A 1 213 ? 91.119 7.318 -68.752 1.00 71.62 213 HIS A CA 1
ATOM 1746 C C . HIS A 1 213 ? 92.308 6.762 -69.556 1.00 71.62 213 HIS A C 1
ATOM 1748 O O . HIS A 1 213 ? 93.090 5.985 -69.011 1.00 71.62 213 HIS A O 1
ATOM 1754 N N . VAL A 1 214 ? 92.480 7.171 -70.821 1.00 68.12 214 VAL A N 1
ATOM 1755 C CA . VAL A 1 214 ? 93.629 6.772 -71.663 1.00 68.12 214 VAL A CA 1
ATOM 1756 C C . VAL A 1 214 ? 94.911 7.508 -71.254 1.00 68.12 214 VAL A C 1
ATOM 1758 O O . VAL A 1 214 ? 95.986 6.911 -71.227 1.00 68.12 214 VAL A O 1
ATOM 1761 N N . ASN A 1 215 ? 94.812 8.784 -70.875 1.00 62.19 215 ASN A N 1
ATOM 1762 C CA . ASN A 1 215 ? 95.925 9.563 -70.334 1.00 62.19 215 ASN A CA 1
ATOM 1763 C C . ASN A 1 215 ? 96.026 9.353 -68.813 1.00 62.19 215 ASN A C 1
ATOM 1765 O O . ASN A 1 215 ? 95.755 10.253 -68.020 1.00 62.19 215 ASN A O 1
ATOM 1769 N N . GLY A 1 216 ? 96.341 8.113 -68.430 1.00 48.62 216 GLY A N 1
ATOM 1770 C CA . GLY A 1 216 ? 96.216 7.579 -67.078 1.00 48.62 216 GLY A CA 1
ATOM 1771 C C . GLY A 1 216 ? 96.664 8.512 -65.950 1.00 48.62 216 GLY A C 1
ATOM 1772 O O . GLY A 1 216 ? 97.846 8.826 -65.826 1.00 48.62 216 GLY A O 1
ATOM 1773 N N . LYS A 1 217 ? 95.695 8.880 -65.098 1.00 48.44 217 LYS A N 1
ATOM 1774 C CA . LYS A 1 217 ? 95.818 9.240 -63.670 1.00 48.44 217 LYS A CA 1
ATOM 1775 C C . LYS A 1 217 ? 94.422 9.167 -63.027 1.00 48.44 217 LYS A C 1
ATOM 1777 O O . LYS A 1 217 ? 93.704 10.158 -62.935 1.00 48.44 217 LYS A O 1
ATOM 1782 N N . SER A 1 218 ? 94.011 7.967 -62.612 1.00 49.41 218 SER A N 1
ATOM 1783 C CA . SER A 1 218 ? 92.832 7.759 -61.763 1.00 49.41 218 SER A CA 1
ATOM 1784 C C . SER A 1 218 ? 93.173 8.175 -60.328 1.00 49.41 218 SER A C 1
ATOM 1786 O O . SER A 1 218 ? 93.833 7.428 -59.606 1.00 49.41 218 SER A O 1
ATOM 1788 N N . THR A 1 219 ? 92.751 9.371 -59.920 1.00 50.66 219 THR A N 1
ATOM 1789 C CA . THR A 1 219 ? 93.039 9.924 -58.582 1.00 50.66 219 THR A CA 1
ATOM 1790 C C . THR A 1 219 ? 91.776 10.221 -57.773 1.00 50.66 219 THR A C 1
ATOM 1792 O O . THR A 1 219 ? 91.766 11.174 -57.007 1.00 50.66 219 THR A O 1
ATOM 1795 N N . TRP A 1 220 ? 90.706 9.434 -57.926 1.00 50.19 220 TRP A N 1
ATOM 1796 C CA . TRP A 1 220 ? 89.524 9.525 -57.056 1.00 50.19 220 TRP A CA 1
ATOM 1797 C C . TRP A 1 220 ? 89.067 8.139 -56.590 1.00 50.19 220 TRP A C 1
ATOM 1799 O O . TRP A 1 220 ? 88.135 7.532 -57.108 1.00 50.19 220 TRP A O 1
ATOM 1809 N N . THR A 1 221 ? 89.790 7.645 -55.590 1.00 43.44 221 THR A N 1
ATOM 1810 C CA . THR A 1 221 ? 89.316 6.702 -54.570 1.00 43.44 221 THR A CA 1
ATOM 1811 C C . THR A 1 221 ? 88.502 7.505 -53.539 1.00 43.44 221 THR A C 1
ATOM 1813 O O . THR A 1 221 ? 88.903 8.634 -53.262 1.00 43.44 221 THR A O 1
ATOM 1816 N N . ASN A 1 222 ? 87.452 6.915 -52.934 1.00 50.59 222 ASN A N 1
ATOM 1817 C CA . ASN A 1 222 ? 86.558 7.435 -51.858 1.00 50.59 222 ASN A CA 1
ATOM 1818 C C . ASN A 1 222 ? 85.216 8.020 -52.358 1.00 50.59 222 ASN A C 1
ATOM 1820 O O . ASN A 1 222 ? 85.214 8.871 -53.234 1.00 50.59 222 ASN A O 1
ATOM 1824 N N . GLN A 1 223 ? 84.026 7.695 -51.835 1.00 47.03 223 GLN A N 1
ATOM 1825 C CA . GLN A 1 223 ? 83.556 6.757 -50.804 1.00 47.03 223 GLN A CA 1
ATOM 1826 C C . GLN A 1 223 ? 82.015 6.700 -50.945 1.00 47.03 223 GLN A C 1
ATOM 1828 O O . GLN A 1 223 ? 81.398 7.699 -51.305 1.00 47.03 223 GLN A O 1
ATOM 1833 N N . ASN A 1 224 ? 81.393 5.548 -50.691 1.00 43.91 224 ASN A N 1
ATOM 1834 C CA . ASN A 1 224 ? 79.974 5.272 -50.960 1.00 43.91 224 ASN A CA 1
ATOM 1835 C C . ASN A 1 224 ? 78.996 5.899 -49.931 1.00 43.91 224 ASN A C 1
ATOM 1837 O O . ASN A 1 224 ? 78.245 5.191 -49.269 1.00 43.91 224 ASN A O 1
ATOM 1841 N N . THR A 1 225 ? 79.024 7.222 -49.747 1.00 55.72 225 THR A N 1
ATOM 1842 C CA . THR A 1 225 ? 78.327 7.929 -48.649 1.00 55.72 225 THR A CA 1
ATOM 1843 C C . THR A 1 225 ? 76.912 8.438 -48.962 1.00 55.72 225 THR A C 1
ATOM 1845 O O . THR A 1 225 ? 76.289 9.042 -48.092 1.00 55.72 225 THR A O 1
ATOM 1848 N N . TYR A 1 226 ? 76.349 8.183 -50.149 1.00 56.50 226 TYR A N 1
ATOM 1849 C CA . TYR A 1 226 ? 74.989 8.644 -50.494 1.00 56.50 226 TYR A CA 1
ATOM 1850 C C . TYR A 1 226 ? 73.927 7.528 -50.495 1.00 56.50 226 TYR A C 1
ATOM 1852 O O . TYR A 1 226 ? 72.757 7.797 -50.226 1.00 56.50 226 TYR A O 1
ATOM 1860 N N . GLU A 1 227 ? 74.319 6.268 -50.706 1.00 57.31 227 GLU A N 1
ATOM 1861 C CA . GLU A 1 227 ? 73.389 5.125 -50.702 1.00 57.31 227 GLU A CA 1
ATOM 1862 C C . GLU A 1 227 ? 73.035 4.622 -49.291 1.00 57.31 227 GLU A C 1
ATOM 1864 O O . GLU A 1 227 ? 72.016 3.953 -49.106 1.00 57.31 227 GLU A O 1
ATOM 1869 N N . GLU A 1 228 ? 73.829 4.961 -48.272 1.00 56.38 228 GLU A N 1
ATOM 1870 C CA . GLU A 1 228 ? 73.599 4.522 -46.889 1.00 56.38 228 GLU A CA 1
ATOM 1871 C C . GLU A 1 228 ? 72.527 5.368 -46.175 1.00 56.38 228 GLU A C 1
ATOM 1873 O O . GLU A 1 228 ? 71.636 4.823 -45.521 1.00 56.38 228 GLU A O 1
ATOM 1878 N N . THR A 1 229 ? 72.502 6.683 -46.410 1.00 62.69 229 THR A N 1
ATOM 1879 C CA . THR A 1 229 ? 71.493 7.607 -45.852 1.00 62.69 229 THR A CA 1
ATOM 1880 C C . THR A 1 229 ? 70.074 7.296 -46.345 1.00 62.69 229 THR A C 1
ATOM 1882 O O . THR A 1 229 ? 69.113 7.393 -45.580 1.00 62.69 229 THR A O 1
ATOM 1885 N N . GLY A 1 230 ? 69.928 6.844 -47.597 1.00 62.72 230 GLY A N 1
ATOM 1886 C CA . GLY A 1 230 ? 68.634 6.434 -48.154 1.00 62.72 230 GLY A CA 1
ATOM 1887 C C . GLY A 1 230 ? 68.058 5.172 -47.498 1.00 62.72 230 GLY A C 1
ATOM 1888 O O . GLY A 1 230 ? 66.844 5.074 -47.310 1.00 62.72 230 GLY A O 1
ATOM 1889 N N . ARG A 1 231 ? 68.913 4.228 -47.076 1.00 66.38 231 ARG A N 1
ATOM 1890 C CA . ARG A 1 231 ? 68.470 2.991 -46.409 1.00 66.38 231 ARG A CA 1
ATOM 1891 C C . ARG A 1 231 ? 68.047 3.208 -44.953 1.00 66.38 231 ARG A C 1
ATOM 1893 O O . ARG A 1 231 ? 67.073 2.593 -44.521 1.00 66.38 231 ARG A O 1
ATOM 1900 N N . TYR A 1 232 ? 68.689 4.123 -44.223 1.00 64.69 232 TYR A N 1
ATOM 1901 C CA . TYR A 1 232 ? 68.296 4.464 -42.845 1.00 64.69 232 TYR A CA 1
ATOM 1902 C C . TYR A 1 232 ? 66.950 5.207 -42.757 1.00 64.69 232 TYR A C 1
ATOM 1904 O O . TYR A 1 232 ? 66.176 4.977 -41.820 1.00 64.69 232 TYR A O 1
ATOM 1912 N N . ALA A 1 233 ? 66.637 6.055 -43.743 1.00 67.75 233 ALA A N 1
ATOM 1913 C CA . ALA A 1 233 ? 65.376 6.797 -43.789 1.00 67.75 233 ALA A CA 1
ATOM 1914 C C . ALA A 1 233 ? 64.165 5.876 -44.032 1.00 67.75 233 ALA A C 1
ATOM 1916 O O . ALA A 1 233 ? 63.150 5.996 -43.346 1.00 67.75 233 ALA A O 1
ATOM 1917 N N . TYR A 1 234 ? 64.296 4.903 -44.941 1.00 66.19 234 TYR A N 1
ATOM 1918 C CA . TYR A 1 234 ? 63.222 3.949 -45.244 1.00 66.19 234 TYR A CA 1
ATOM 1919 C C . TYR A 1 234 ? 62.967 2.967 -44.083 1.00 66.19 234 TYR A C 1
ATOM 1921 O O . TYR A 1 234 ? 61.829 2.596 -43.809 1.00 66.19 234 TYR A O 1
ATOM 1929 N N . GLN A 1 235 ? 64.010 2.592 -43.332 1.00 72.81 235 GLN A N 1
ATOM 1930 C CA . GLN A 1 235 ? 63.879 1.683 -42.187 1.00 72.81 235 GLN A CA 1
ATOM 1931 C C . GLN A 1 235 ? 63.251 2.341 -40.943 1.00 72.81 235 GLN A C 1
ATOM 1933 O O . GLN A 1 235 ? 62.602 1.655 -40.151 1.00 72.81 235 GLN A O 1
ATOM 1938 N N . SER A 1 236 ? 63.409 3.659 -40.768 1.00 71.12 236 SER A N 1
ATOM 1939 C CA . SER A 1 236 ? 62.795 4.390 -39.648 1.00 71.12 236 SER A CA 1
ATOM 1940 C C . SER A 1 236 ? 61.278 4.561 -39.803 1.00 71.12 236 SER A C 1
ATOM 1942 O O . SER A 1 236 ? 60.577 4.518 -38.797 1.00 71.12 236 SER A O 1
ATOM 1944 N N . GLN A 1 237 ? 60.752 4.671 -41.031 1.00 62.28 237 GLN A N 1
ATOM 1945 C CA . GLN A 1 237 ? 59.300 4.776 -41.267 1.00 62.28 237 GLN A CA 1
ATOM 1946 C C . GLN A 1 237 ? 58.540 3.493 -40.887 1.00 62.28 237 GLN A C 1
ATOM 1948 O O . GLN A 1 237 ? 57.499 3.578 -40.246 1.00 62.28 237 GLN A O 1
ATOM 1953 N N . ILE A 1 238 ? 59.108 2.307 -41.145 1.00 65.88 238 ILE A N 1
ATOM 1954 C CA . ILE A 1 238 ? 58.473 1.016 -40.803 1.00 65.88 238 ILE A CA 1
ATOM 1955 C C . ILE A 1 238 ? 58.420 0.783 -39.277 1.00 65.88 238 ILE A C 1
ATOM 1957 O O . ILE A 1 238 ? 57.509 0.129 -38.772 1.00 65.88 238 ILE A O 1
ATOM 1961 N N . LYS A 1 239 ? 59.378 1.330 -38.512 1.00 59.69 239 LYS A N 1
ATOM 1962 C CA . LYS A 1 239 ? 59.420 1.185 -37.043 1.00 59.69 239 LYS A CA 1
ATOM 1963 C C . LYS A 1 239 ? 58.459 2.114 -36.293 1.00 59.69 239 LYS A C 1
ATOM 1965 O O . LYS A 1 239 ? 58.152 1.821 -35.141 1.00 59.69 239 LYS A O 1
ATOM 1970 N N . VAL A 1 240 ? 57.995 3.210 -36.894 1.00 59.78 240 VAL A N 1
ATOM 1971 C CA . VAL A 1 240 ? 57.017 4.110 -36.251 1.00 59.78 240 VAL A CA 1
ATOM 1972 C C . VAL A 1 240 ? 55.598 3.549 -36.386 1.00 59.78 240 VAL A C 1
ATOM 1974 O O . VAL A 1 240 ? 54.850 3.558 -35.415 1.00 59.78 240 VAL A O 1
ATOM 1977 N N . GLU A 1 241 ? 55.279 2.924 -37.521 1.00 54.72 241 GLU A N 1
ATOM 1978 C CA . GLU A 1 241 ? 53.950 2.360 -37.802 1.00 54.72 241 GLU A CA 1
ATOM 1979 C C . GLU A 1 241 ? 53.627 1.110 -36.950 1.00 54.72 241 GLU A C 1
ATOM 1981 O O . GLU A 1 241 ? 52.477 0.862 -36.606 1.00 54.72 241 GLU A O 1
ATOM 1986 N N . GLN A 1 242 ? 54.642 0.357 -36.500 1.00 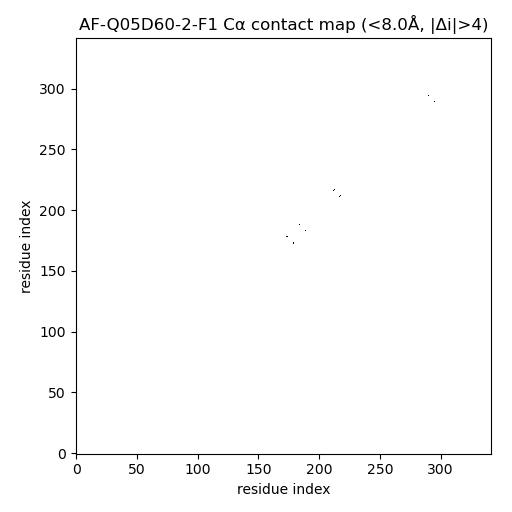55.94 242 GLN A N 1
ATOM 1987 C CA . GLN A 1 242 ? 54.450 -0.833 -35.649 1.00 55.94 242 GLN A CA 1
ATOM 1988 C C . GLN A 1 242 ? 54.302 -0.538 -34.142 1.00 55.94 242 GLN A C 1
ATOM 1990 O O . GLN A 1 242 ? 53.956 -1.442 -33.379 1.00 55.94 242 GLN A O 1
ATOM 1995 N N . ASN A 1 243 ? 54.555 0.699 -33.694 1.00 55.56 243 ASN A N 1
ATOM 1996 C CA . ASN A 1 243 ? 54.458 1.078 -32.277 1.00 55.56 243 ASN A CA 1
ATOM 1997 C C . ASN A 1 243 ? 53.169 1.848 -31.927 1.00 55.56 243 ASN A C 1
ATOM 1999 O O . ASN A 1 243 ? 52.871 1.996 -30.743 1.00 55.56 243 ASN A O 1
ATOM 2003 N N . GLU A 1 244 ? 52.374 2.273 -32.916 1.00 50.00 244 GLU A N 1
ATOM 2004 C CA . GLU A 1 244 ? 51.074 2.929 -32.684 1.00 50.00 244 GLU A CA 1
ATOM 2005 C C . GLU A 1 244 ? 49.907 1.936 -32.499 1.00 50.00 244 GLU A C 1
ATOM 2007 O O . GLU A 1 244 ? 48.933 2.264 -31.827 1.00 50.00 244 GLU A O 1
ATOM 2012 N N . GLU A 1 245 ? 50.021 0.685 -32.963 1.00 47.22 245 GLU A N 1
ATOM 2013 C CA . GLU A 1 245 ? 48.962 -0.337 -32.810 1.00 47.22 245 GLU A CA 1
ATOM 2014 C C . GLU A 1 245 ? 48.997 -1.127 -31.484 1.00 47.22 245 GLU A C 1
ATOM 2016 O O . GLU A 1 245 ? 48.074 -1.886 -31.190 1.00 47.22 245 GLU A O 1
ATOM 2021 N N . ARG A 1 246 ? 50.029 -0.961 -30.642 1.00 50.38 246 ARG A N 1
ATOM 2022 C CA . ARG A 1 246 ? 50.168 -1.701 -29.364 1.00 50.38 246 ARG A CA 1
ATOM 2023 C C . ARG A 1 246 ? 49.840 -0.897 -28.105 1.00 50.38 246 ARG A C 1
ATOM 2025 O O . ARG A 1 246 ? 49.890 -1.454 -27.011 1.00 50.38 246 ARG A O 1
ATOM 2032 N N . LEU A 1 247 ? 49.464 0.375 -28.237 1.00 43.50 247 LEU A N 1
ATOM 2033 C CA . LEU A 1 247 ? 49.217 1.282 -27.113 1.00 43.50 247 LEU A CA 1
ATOM 2034 C C . LEU A 1 247 ? 47.716 1.602 -26.963 1.00 43.50 247 LEU A C 1
ATOM 2036 O O . LEU A 1 247 ? 47.279 2.742 -27.079 1.00 43.50 247 LEU A O 1
ATOM 2040 N N . SER A 1 248 ? 46.884 0.579 -26.766 1.00 42.94 248 SER A N 1
ATOM 2041 C CA . SER A 1 248 ? 45.453 0.743 -26.440 1.00 42.94 248 SER A CA 1
ATOM 2042 C C . SER A 1 248 ? 44.939 -0.401 -25.572 1.00 42.94 248 SER A C 1
ATOM 2044 O O . SER A 1 248 ? 43.877 -0.952 -25.814 1.00 42.94 248 SER A O 1
ATOM 2046 N N . HIS A 1 249 ? 45.702 -0.779 -24.552 1.00 42.59 249 HIS A N 1
ATOM 2047 C CA . HIS A 1 249 ? 45.199 -1.588 -23.450 1.00 42.59 249 HIS A CA 1
ATOM 2048 C C . HIS A 1 249 ? 46.094 -1.353 -22.241 1.00 42.59 249 HIS A C 1
ATOM 2050 O O . HIS A 1 249 ? 47.169 -1.927 -22.182 1.00 42.59 249 HIS A O 1
ATOM 2056 N N . ASP A 1 250 ? 45.655 -0.502 -21.311 1.00 40.50 250 ASP A N 1
ATOM 2057 C CA . ASP A 1 250 ? 45.911 -0.724 -19.886 1.00 40.50 250 ASP A CA 1
ATOM 2058 C C . ASP A 1 250 ? 45.061 0.180 -18.974 1.00 40.50 250 ASP A C 1
ATOM 2060 O O . ASP A 1 250 ? 45.121 1.401 -19.074 1.00 40.50 250 ASP A O 1
ATOM 2064 N N . CYS A 1 251 ? 44.307 -0.502 -18.093 1.00 42.88 251 CYS A N 1
ATOM 2065 C CA . CYS A 1 251 ? 43.997 -0.205 -16.680 1.00 42.88 251 CYS A CA 1
ATOM 2066 C C . CYS A 1 251 ? 43.239 1.112 -16.337 1.00 42.88 251 CYS A C 1
ATOM 2068 O O . CYS A 1 251 ? 43.562 2.182 -16.823 1.00 42.88 251 CYS A O 1
ATOM 2070 N N . GLU A 1 252 ? 42.211 1.168 -15.474 1.00 41.44 252 GLU A N 1
ATOM 2071 C CA . GLU A 1 252 ? 41.938 0.434 -14.223 1.00 41.44 252 GLU A CA 1
ATOM 2072 C C . GLU A 1 252 ? 40.541 0.875 -13.639 1.00 41.44 252 GLU A C 1
ATOM 2074 O O . GLU A 1 252 ? 39.807 1.588 -14.323 1.00 41.44 252 GLU A O 1
ATOM 2079 N N . PRO A 1 253 ? 40.138 0.561 -12.384 1.00 45.00 253 PRO A N 1
ATOM 2080 C CA . PRO A 1 253 ? 39.395 -0.612 -11.903 1.00 45.00 253 PRO A CA 1
ATOM 2081 C C . PRO A 1 253 ? 37.950 -0.298 -11.426 1.00 45.00 253 PRO A C 1
ATOM 2083 O O . PRO A 1 253 ? 37.600 0.845 -11.158 1.00 45.00 253 PRO A O 1
ATOM 2086 N N . ASN A 1 254 ? 37.109 -1.331 -11.253 1.00 42.28 254 ASN A N 1
ATOM 2087 C CA . ASN A 1 254 ? 36.229 -1.542 -10.079 1.00 42.28 254 ASN A CA 1
ATOM 2088 C C . ASN A 1 254 ? 35.236 -2.681 -10.354 1.00 42.28 254 ASN A C 1
ATOM 2090 O O . ASN A 1 254 ? 34.144 -2.494 -10.889 1.00 42.28 254 ASN A O 1
ATOM 2094 N N . ARG A 1 255 ? 35.630 -3.893 -9.957 1.00 33.56 255 ARG A N 1
ATOM 2095 C CA . ARG A 1 255 ? 34.785 -5.089 -9.955 1.00 33.56 255 ARG A CA 1
ATOM 2096 C C . ARG A 1 255 ? 34.357 -5.342 -8.508 1.00 33.56 255 ARG A C 1
ATOM 2098 O O . ARG A 1 255 ? 35.125 -5.898 -7.735 1.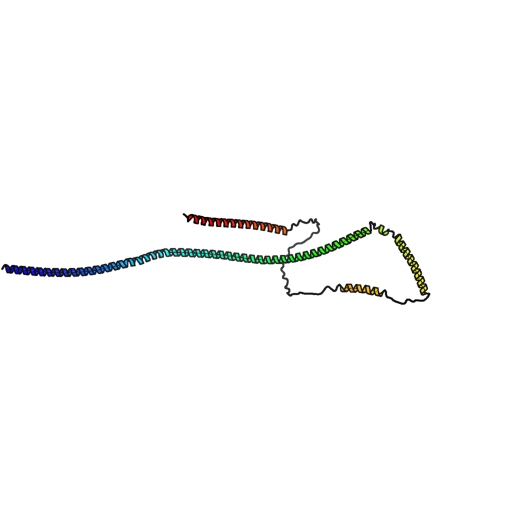00 33.56 255 ARG A O 1
ATOM 2105 N N . SER A 1 256 ? 33.145 -4.930 -8.142 1.00 45.12 256 SER A N 1
ATOM 2106 C CA . SER A 1 256 ? 32.458 -5.451 -6.953 1.00 45.12 256 SER A CA 1
ATOM 2107 C C . SER A 1 256 ? 31.433 -6.492 -7.396 1.00 45.12 256 SER A C 1
ATOM 2109 O O . SER A 1 256 ? 30.358 -6.174 -7.888 1.00 45.12 256 SER A O 1
ATOM 2111 N N . THR A 1 257 ? 31.876 -7.744 -7.312 1.00 37.22 257 THR A N 1
ATOM 2112 C CA . THR A 1 257 ? 31.182 -8.908 -6.749 1.00 37.22 257 THR A CA 1
ATOM 2113 C C . THR A 1 257 ? 29.652 -8.848 -6.671 1.00 37.22 257 THR A C 1
ATOM 2115 O O . THR A 1 257 ? 29.125 -8.225 -5.762 1.00 37.22 257 THR A O 1
ATOM 2118 N N . MET A 1 258 ? 28.953 -9.611 -7.522 1.00 44.22 258 MET A N 1
ATOM 2119 C CA . MET A 1 258 ? 27.825 -10.477 -7.121 1.00 44.22 258 MET A CA 1
ATOM 2120 C C . MET A 1 258 ? 27.495 -11.505 -8.235 1.00 44.22 258 MET A C 1
ATOM 2122 O O . MET A 1 258 ? 27.724 -11.207 -9.408 1.00 44.22 258 MET A O 1
ATOM 2126 N N . PRO A 1 259 ? 27.035 -12.730 -7.897 1.00 53.44 259 PRO A N 1
ATOM 2127 C CA . PRO A 1 259 ? 27.078 -13.910 -8.772 1.00 53.44 259 PRO A CA 1
ATOM 2128 C C . PRO A 1 259 ? 25.853 -14.036 -9.704 1.00 53.44 259 PRO A C 1
ATOM 2130 O O . PRO A 1 259 ? 24.821 -13.418 -9.440 1.00 53.44 259 PRO A O 1
ATOM 2133 N N . PRO A 1 260 ? 25.930 -14.854 -10.776 1.00 39.97 260 PRO A N 1
ATOM 2134 C CA . PRO A 1 260 ? 24.869 -14.987 -11.769 1.00 39.97 260 PRO A CA 1
ATOM 2135 C C . PRO A 1 260 ? 23.798 -15.988 -11.309 1.00 39.97 260 PRO A C 1
ATOM 2137 O O . PRO A 1 260 ? 24.124 -17.049 -10.779 1.00 39.97 260 PRO A O 1
ATOM 2140 N N . LEU A 1 261 ? 22.521 -15.683 -11.555 1.00 50.94 261 LEU A N 1
ATOM 2141 C CA . LEU A 1 261 ? 21.414 -16.639 -11.425 1.00 50.94 261 LEU A CA 1
ATOM 2142 C C . LEU A 1 261 ? 20.650 -16.767 -12.761 1.00 50.94 261 LEU A C 1
ATOM 2144 O O . LEU A 1 261 ? 20.621 -15.805 -13.531 1.00 50.94 261 LEU A O 1
ATOM 2148 N N . PRO A 1 262 ? 20.108 -17.962 -13.073 1.00 52.25 262 PRO A N 1
ATOM 2149 C CA . PRO A 1 262 ? 19.942 -18.484 -14.432 1.00 52.25 262 PRO A CA 1
ATOM 2150 C C . PRO A 1 262 ? 18.572 -18.157 -15.064 1.00 52.25 262 PRO A C 1
ATOM 2152 O O . PRO A 1 262 ? 17.666 -17.694 -14.369 1.00 52.25 262 PRO A O 1
ATOM 2155 N N . PRO A 1 263 ? 18.403 -18.375 -16.387 1.00 38.50 263 PRO A N 1
ATOM 2156 C CA . PRO A 1 263 ? 17.240 -17.903 -17.132 1.00 38.50 263 PRO A CA 1
ATOM 2157 C C . PRO A 1 263 ? 16.019 -18.792 -16.867 1.00 38.50 263 PRO A C 1
ATOM 2159 O O . PRO A 1 263 ? 16.079 -20.003 -17.062 1.00 38.50 263 PRO A O 1
ATOM 2162 N N . SER A 1 264 ? 14.901 -18.187 -16.453 1.00 37.56 264 SER A N 1
ATOM 2163 C CA . SER A 1 264 ? 13.615 -18.880 -16.338 1.00 37.56 264 SER A CA 1
ATOM 2164 C C . SER A 1 264 ? 12.755 -18.599 -17.568 1.00 37.56 264 SER A C 1
ATOM 2166 O O . SER A 1 264 ? 12.306 -17.480 -17.816 1.00 37.56 264 SER A O 1
ATOM 2168 N N . THR A 1 265 ? 12.598 -19.655 -18.352 1.00 34.00 265 THR A N 1
ATOM 2169 C CA . THR A 1 265 ? 11.720 -19.860 -19.497 1.00 34.00 265 THR A CA 1
ATOM 2170 C C . THR A 1 265 ? 10.252 -19.817 -19.090 1.00 34.00 265 THR A C 1
ATOM 2172 O O . THR A 1 265 ? 9.843 -20.627 -18.273 1.00 34.00 265 THR A O 1
ATOM 2175 N N . PHE A 1 266 ? 9.423 -18.995 -19.742 1.00 40.78 266 PHE A N 1
ATOM 2176 C CA . PHE A 1 266 ? 8.005 -19.328 -19.915 1.00 40.78 266 PHE A CA 1
ATOM 2177 C C . PHE A 1 266 ? 7.495 -18.909 -21.296 1.00 40.78 266 PHE A C 1
ATOM 2179 O O . PHE A 1 266 ? 7.439 -17.740 -21.666 1.00 40.78 266 PHE A O 1
ATOM 2186 N N . GLN A 1 267 ? 7.171 -19.959 -22.044 1.00 34.97 267 GLN A N 1
ATOM 2187 C CA . GLN A 1 267 ? 6.492 -20.029 -23.327 1.00 34.97 267 GLN A CA 1
ATOM 2188 C C . GLN A 1 267 ? 5.081 -19.433 -23.264 1.00 34.97 267 GLN A C 1
ATOM 2190 O O . GLN A 1 267 ? 4.357 -19.736 -22.318 1.00 34.97 267 GLN A O 1
ATOM 2195 N N . ALA A 1 268 ? 4.642 -18.741 -24.322 1.00 36.81 268 ALA A N 1
ATOM 2196 C CA . ALA A 1 268 ? 3.261 -18.850 -24.803 1.00 36.81 268 ALA A CA 1
ATOM 2197 C C . ALA A 1 268 ? 3.068 -18.249 -26.211 1.00 36.81 268 ALA A C 1
ATOM 2199 O O . ALA A 1 268 ? 2.894 -17.047 -26.370 1.00 36.81 268 ALA A O 1
ATOM 2200 N N . LYS A 1 269 ? 2.971 -19.172 -27.175 1.00 44.84 269 LYS A N 1
ATOM 2201 C CA . LYS A 1 269 ? 1.963 -19.240 -28.249 1.00 44.84 269 LYS A CA 1
ATOM 2202 C C . LYS A 1 269 ? 2.094 -18.307 -29.458 1.00 44.84 269 LYS A C 1
ATOM 2204 O O . LYS A 1 269 ? 1.617 -17.179 -29.492 1.00 44.84 269 LYS A O 1
ATOM 2209 N N . GLU A 1 270 ? 2.646 -18.936 -30.493 1.00 37.00 270 GLU A N 1
ATOM 2210 C CA . GLU A 1 270 ? 2.379 -18.751 -31.916 1.00 37.00 270 GLU A CA 1
ATOM 2211 C C . GLU A 1 270 ? 0.893 -18.529 -32.245 1.00 37.00 270 GLU A C 1
ATOM 2213 O O . GLU A 1 270 ? 0.014 -19.264 -31.790 1.00 37.00 270 GLU A O 1
ATOM 2218 N N . MET A 1 271 ? 0.655 -17.589 -33.157 1.00 46.31 271 MET A N 1
ATOM 2219 C CA . MET A 1 271 ? -0.450 -17.609 -34.110 1.00 46.31 271 MET A CA 1
ATOM 2220 C C . MET A 1 271 ? 0.141 -17.271 -35.489 1.00 46.31 271 MET A C 1
ATOM 2222 O O . MET A 1 271 ? 0.519 -16.134 -35.748 1.00 46.31 271 MET A O 1
ATOM 2226 N N . THR A 1 272 ? 0.312 -18.317 -36.310 1.00 44.03 272 THR A N 1
ATOM 2227 C CA . THR A 1 272 ? -0.121 -18.425 -37.728 1.00 44.03 272 THR A CA 1
ATOM 2228 C C . THR A 1 272 ? -0.436 -17.094 -38.432 1.00 44.03 272 THR A C 1
ATOM 2230 O O . THR A 1 272 ? -1.318 -16.377 -37.981 1.00 44.03 272 THR A O 1
ATOM 2233 N N . SER A 1 273 ? 0.124 -16.722 -39.587 1.00 41.41 273 SER A N 1
ATOM 2234 C CA . SER A 1 273 ? 0.090 -17.427 -40.882 1.00 41.41 273 SER A CA 1
ATOM 2235 C C . SER A 1 273 ? 0.822 -16.566 -41.950 1.00 41.41 273 SER A C 1
ATOM 2237 O O . SER A 1 273 ? 0.994 -15.369 -41.714 1.00 41.41 273 SER A O 1
ATOM 2239 N N . PRO A 1 274 ? 1.240 -17.121 -43.107 1.00 41.22 274 PRO A N 1
ATOM 2240 C CA . PRO A 1 274 ? 2.304 -16.584 -43.961 1.00 41.22 274 PRO A CA 1
ATOM 2241 C C . PRO A 1 274 ? 1.822 -15.974 -45.296 1.00 41.22 274 PRO A C 1
ATOM 2243 O O . PRO A 1 274 ? 0.661 -16.119 -45.666 1.00 41.22 274 PRO A O 1
ATOM 2246 N N . LEU A 1 275 ? 2.807 -15.469 -46.061 1.00 43.06 275 LEU A N 1
ATOM 2247 C CA . LEU A 1 275 ? 2.918 -15.510 -47.534 1.00 43.06 275 LEU A CA 1
ATOM 2248 C C . LEU A 1 275 ? 2.687 -14.179 -48.294 1.00 43.06 275 LEU A C 1
ATOM 2250 O O . LEU A 1 275 ? 1.565 -13.723 -48.441 1.00 43.06 275 LEU A O 1
ATOM 2254 N N . VAL A 1 276 ? 3.802 -13.662 -48.842 1.00 40.81 276 VAL A N 1
ATOM 2255 C CA . VAL A 1 276 ? 3.983 -13.069 -50.191 1.00 40.81 276 VAL A CA 1
ATOM 2256 C C . VAL A 1 276 ? 3.076 -11.899 -50.589 1.00 40.81 276 VAL A C 1
ATOM 2258 O O . VAL A 1 276 ? 1.908 -12.096 -50.890 1.00 40.81 276 VAL A O 1
ATOM 2261 N N . SER A 1 277 ? 3.665 -10.715 -50.781 1.00 45.38 277 SER A N 1
ATOM 2262 C CA . SER A 1 277 ? 3.779 -10.136 -52.131 1.00 45.38 277 SER A CA 1
ATOM 2263 C C . SER A 1 277 ? 4.693 -8.909 -52.133 1.00 45.38 277 SER A C 1
ATOM 2265 O O . SER A 1 277 ? 4.607 -8.065 -51.243 1.00 45.38 277 SER A O 1
ATOM 2267 N N . ASP A 1 278 ? 5.557 -8.881 -53.145 1.00 45.28 278 ASP A N 1
ATOM 2268 C CA . ASP A 1 278 ? 6.468 -7.814 -53.557 1.00 45.28 278 ASP A CA 1
ATOM 2269 C C . ASP A 1 278 ? 5.760 -6.502 -53.918 1.00 45.28 278 ASP A C 1
ATOM 2271 O O . ASP A 1 278 ? 4.614 -6.511 -54.365 1.00 45.28 278 ASP A O 1
ATOM 2275 N N . ASP A 1 279 ? 6.543 -5.430 -53.767 1.00 44.62 279 ASP A N 1
ATOM 2276 C CA . ASP A 1 279 ? 6.549 -4.160 -54.499 1.00 44.62 279 ASP A CA 1
ATOM 2277 C C . ASP A 1 279 ? 5.211 -3.493 -54.837 1.00 44.62 279 ASP A C 1
ATOM 2279 O O . ASP A 1 279 ? 4.588 -3.778 -55.853 1.00 44.62 279 ASP A O 1
ATOM 2283 N N . ASP A 1 280 ? 4.891 -2.441 -54.078 1.00 49.66 280 ASP A N 1
ATOM 2284 C CA . ASP A 1 280 ? 4.255 -1.254 -54.646 1.00 49.66 280 ASP A CA 1
ATOM 2285 C C . ASP A 1 280 ? 4.733 0.014 -53.919 1.00 49.66 280 ASP A C 1
ATOM 2287 O O . ASP A 1 280 ? 4.438 0.281 -52.750 1.00 49.66 280 ASP A O 1
ATOM 2291 N N . VAL A 1 281 ? 5.510 0.809 -54.653 1.00 48.72 281 VAL A N 1
ATOM 2292 C CA . VAL A 1 281 ? 5.923 2.170 -54.310 1.00 48.72 281 VAL A CA 1
ATOM 2293 C C . VAL A 1 281 ? 4.683 3.065 -54.340 1.00 48.72 281 VAL A C 1
ATOM 2295 O O . VAL A 1 281 ? 4.207 3.433 -55.411 1.00 48.72 281 VAL A O 1
ATOM 2298 N N . PHE A 1 282 ? 4.190 3.473 -53.169 1.00 54.38 282 PHE A N 1
ATOM 2299 C CA . PHE A 1 282 ? 3.227 4.570 -53.040 1.00 54.38 282 PHE A CA 1
ATOM 2300 C C . PHE A 1 282 ? 3.846 5.761 -52.287 1.00 54.38 282 PHE A C 1
ATOM 2302 O O . PHE A 1 282 ? 4.683 5.572 -51.401 1.00 54.38 282 PHE A O 1
ATOM 2309 N N . PRO A 1 283 ? 3.495 7.007 -52.655 1.00 50.53 283 PRO A N 1
ATOM 2310 C CA . PRO A 1 283 ? 4.298 8.184 -52.347 1.00 50.53 283 PRO A CA 1
ATOM 2311 C C . PRO A 1 283 ? 4.213 8.536 -50.860 1.00 50.53 283 PRO A C 1
ATOM 2313 O O . PRO A 1 283 ? 3.132 8.816 -50.340 1.00 50.53 283 PRO A O 1
ATOM 2316 N N . LEU A 1 284 ? 5.367 8.579 -50.192 1.00 43.97 284 LEU A N 1
ATOM 2317 C CA . LEU A 1 284 ? 5.516 9.052 -48.816 1.00 43.97 284 LEU A CA 1
ATOM 2318 C C . LEU A 1 284 ? 5.245 10.563 -48.741 1.00 43.97 284 LEU A C 1
ATOM 2320 O O . LEU A 1 284 ? 6.163 11.378 -48.799 1.00 43.97 284 LEU A O 1
ATOM 2324 N N . SER A 1 285 ? 3.976 10.933 -48.589 1.00 54.31 285 SER A N 1
ATOM 2325 C CA . SER A 1 285 ? 3.609 12.190 -47.934 1.00 54.31 285 SER A CA 1
ATOM 2326 C C . SER A 1 285 ? 3.588 11.927 -46.423 1.00 54.31 285 SER A C 1
ATOM 2328 O O . SER A 1 285 ? 2.903 10.991 -46.004 1.00 54.31 285 SER A O 1
ATOM 2330 N N . PRO A 1 286 ? 4.341 12.673 -45.593 1.00 59.34 286 PRO A N 1
ATOM 2331 C CA . PRO A 1 286 ? 4.333 12.461 -44.150 1.00 59.34 286 PRO A CA 1
ATOM 2332 C C . PRO A 1 286 ? 2.922 12.713 -43.601 1.00 59.34 286 PRO A C 1
ATOM 2334 O O . PRO A 1 286 ? 2.350 13.759 -43.912 1.00 59.34 286 PRO A O 1
ATOM 2337 N N . PRO A 1 287 ? 2.349 11.810 -42.788 1.00 56.41 287 PRO A N 1
ATOM 2338 C CA . PRO A 1 287 ? 1.154 12.133 -42.027 1.00 56.41 287 PRO A CA 1
ATOM 2339 C C . PRO A 1 287 ? 1.518 13.239 -41.035 1.00 56.41 287 PRO A C 1
ATOM 2341 O O . PRO A 1 287 ? 2.541 13.131 -40.353 1.00 56.41 287 PRO A O 1
ATOM 2344 N N . ASP A 1 288 ? 0.691 14.278 -40.942 1.00 48.16 288 ASP A N 1
ATOM 2345 C CA . ASP A 1 288 ? 0.776 15.305 -39.904 1.00 48.16 288 ASP A CA 1
ATOM 2346 C C . ASP A 1 288 ? 0.644 14.646 -38.520 1.00 48.16 288 ASP A C 1
ATOM 2348 O O . ASP A 1 288 ? -0.442 14.449 -37.977 1.00 48.16 288 ASP A O 1
ATOM 2352 N N . MET A 1 289 ? 1.779 14.242 -37.955 1.00 44.03 289 MET A N 1
ATOM 2353 C CA . MET A 1 289 ? 1.881 13.614 -36.643 1.00 44.03 289 MET A CA 1
ATOM 2354 C C . MET A 1 289 ? 1.820 14.705 -35.572 1.00 44.03 289 MET A C 1
ATOM 2356 O O . MET A 1 289 ? 2.825 15.065 -34.960 1.00 44.03 289 MET A O 1
ATOM 2360 N N . SER A 1 290 ? 0.625 15.239 -35.318 1.00 46.66 290 SER A N 1
ATOM 2361 C CA . SER A 1 290 ? 0.345 15.884 -34.037 1.00 46.66 290 SER A CA 1
ATOM 2362 C C . SER A 1 290 ? 0.515 14.827 -32.938 1.00 46.66 290 SER A C 1
ATOM 2364 O O . SER A 1 290 ? -0.242 13.858 -32.875 1.00 46.66 290 SER A O 1
ATOM 2366 N N . PHE A 1 291 ? 1.565 14.968 -32.127 1.00 52.66 291 PHE A N 1
ATOM 2367 C CA . PHE A 1 291 ? 2.008 13.991 -31.131 1.00 52.66 291 PHE A CA 1
ATOM 2368 C C . PHE A 1 291 ? 0.857 13.485 -30.229 1.00 52.66 291 PHE A C 1
ATOM 2370 O O . PHE A 1 291 ? 0.263 14.290 -29.507 1.00 52.66 291 PHE A O 1
ATOM 2377 N N . PRO A 1 292 ? 0.600 12.162 -30.142 1.00 59.47 292 PRO A N 1
ATOM 2378 C CA . PRO A 1 292 ? -0.405 11.593 -29.232 1.00 59.47 292 PRO A CA 1
ATOM 2379 C C . PRO A 1 292 ? -0.194 11.987 -27.759 1.00 59.47 292 PRO A C 1
ATOM 2381 O O . PRO A 1 292 ? -1.151 12.150 -27.006 1.00 59.47 292 PRO A O 1
ATOM 2384 N N . ALA A 1 293 ? 1.064 12.207 -27.355 1.00 56.34 293 ALA A N 1
ATOM 2385 C CA . ALA A 1 293 ? 1.423 12.674 -26.016 1.00 56.34 293 ALA A CA 1
ATOM 2386 C C . ALA A 1 293 ? 0.944 14.111 -25.726 1.00 56.34 293 ALA A C 1
ATOM 2388 O O . ALA A 1 293 ? 0.569 14.416 -24.596 1.00 56.34 293 ALA A O 1
ATOM 2389 N N . SER A 1 294 ? 0.903 14.980 -26.744 1.00 71.88 294 SER A N 1
ATOM 2390 C CA . SER A 1 294 ? 0.359 16.338 -26.617 1.00 71.88 294 SER A CA 1
ATOM 2391 C C . SER A 1 294 ? -1.159 16.309 -26.433 1.00 71.88 294 SER A C 1
ATOM 2393 O O . SER A 1 294 ? -1.672 17.047 -25.593 1.00 71.88 294 SER A O 1
ATOM 2395 N N . LEU A 1 295 ? -1.863 15.424 -27.146 1.00 81.25 295 LEU A N 1
ATOM 2396 C CA . LEU A 1 295 ? -3.313 15.261 -27.014 1.00 81.25 295 LEU A CA 1
ATOM 2397 C C . LEU A 1 295 ? -3.696 14.726 -25.621 1.00 81.25 295 LEU A C 1
ATOM 2399 O O . LEU A 1 295 ? -4.617 15.237 -24.987 1.00 81.25 295 LEU A O 1
ATOM 2403 N N . ALA A 1 296 ? -2.954 13.734 -25.114 1.00 82.00 296 ALA A N 1
ATOM 2404 C CA . ALA A 1 296 ? -3.169 13.179 -23.777 1.00 82.00 296 ALA A CA 1
ATOM 2405 C C . ALA A 1 296 ? -2.920 14.216 -22.666 1.00 82.00 296 ALA A C 1
ATOM 2407 O O . ALA A 1 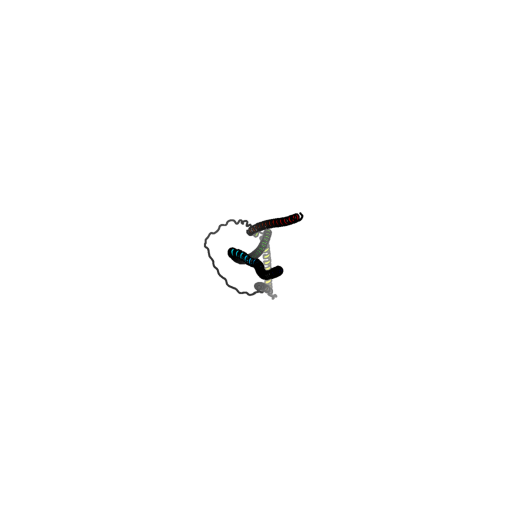296 ? -3.722 14.330 -21.738 1.00 82.00 296 ALA A O 1
ATOM 2408 N N . ALA A 1 297 ? -1.851 15.016 -22.779 1.00 83.94 297 ALA A N 1
ATOM 2409 C CA . ALA A 1 297 ? -1.572 16.104 -21.842 1.00 83.94 297 ALA A CA 1
ATOM 2410 C C . ALA A 1 297 ? -2.652 17.201 -21.887 1.00 83.94 297 ALA A C 1
ATOM 2412 O O . ALA A 1 297 ? -3.061 17.701 -20.841 1.00 83.94 297 ALA A O 1
ATOM 2413 N N . GLN A 1 298 ? -3.163 17.536 -23.077 1.00 85.19 298 GLN A N 1
ATOM 2414 C CA . GLN A 1 298 ? -4.257 18.497 -23.232 1.00 85.19 298 GLN A CA 1
ATOM 2415 C C . GLN A 1 298 ? -5.554 17.998 -22.578 1.00 85.19 298 GLN A C 1
ATOM 2417 O O . GLN A 1 298 ? -6.210 18.760 -21.872 1.00 85.19 298 GLN A O 1
ATOM 2422 N N . HIS A 1 299 ? -5.903 16.719 -22.756 1.00 89.69 299 HIS A N 1
ATOM 2423 C CA . HIS A 1 299 ? -7.065 16.118 -22.096 1.00 89.69 299 HIS A CA 1
ATOM 2424 C C . HIS A 1 299 ? -6.913 16.107 -20.568 1.00 89.69 299 HIS A C 1
ATOM 2426 O O . HIS A 1 299 ? -7.858 16.428 -19.852 1.00 89.69 299 HIS A O 1
ATOM 2432 N N . PHE A 1 300 ? -5.721 15.781 -20.055 1.00 91.06 300 PHE A N 1
ATOM 2433 C CA . PHE A 1 300 ? -5.444 15.825 -18.617 1.00 91.06 300 PHE A CA 1
ATOM 2434 C C . PHE A 1 300 ? -5.606 17.238 -18.041 1.00 91.06 300 PHE A C 1
ATOM 2436 O O . PHE A 1 300 ? -6.258 17.395 -17.013 1.00 91.06 300 PHE A O 1
ATOM 2443 N N . LEU A 1 301 ? -5.070 18.262 -18.716 1.00 92.06 301 LEU A N 1
ATOM 2444 C CA . LEU A 1 301 ? -5.208 19.659 -18.290 1.00 92.06 301 LEU A CA 1
ATOM 2445 C C . LEU A 1 301 ? -6.670 20.126 -18.283 1.00 92.06 301 LEU A C 1
ATOM 2447 O O . LEU A 1 301 ? -7.081 20.795 -17.341 1.00 92.06 301 LEU A O 1
ATOM 2451 N N . LEU A 1 302 ? -7.464 19.747 -19.291 1.00 93.06 302 LEU A N 1
ATOM 2452 C CA . LEU A 1 302 ? -8.896 20.069 -19.341 1.00 93.06 302 LEU A CA 1
ATOM 2453 C C . LEU A 1 302 ? -9.686 19.387 -18.215 1.00 93.06 302 LEU A C 1
ATOM 2455 O O . LEU A 1 302 ? -10.564 20.006 -17.613 1.00 93.06 302 LEU A O 1
ATOM 2459 N N . GLU A 1 303 ? -9.373 18.127 -17.907 1.00 94.69 303 GLU A N 1
ATOM 2460 C CA . GLU A 1 303 ? -10.021 17.408 -16.808 1.00 94.69 303 GLU A CA 1
ATOM 2461 C C . GLU A 1 303 ? -9.600 17.969 -15.436 1.00 94.69 303 GLU A C 1
ATOM 2463 O O . GLU A 1 303 ? -10.442 18.116 -14.553 1.00 94.69 303 GLU A O 1
ATOM 2468 N N . GLU A 1 304 ? -8.329 18.346 -15.256 1.00 94.75 304 GLU A N 1
ATOM 2469 C CA . GLU A 1 304 ? -7.863 19.058 -14.056 1.00 94.75 304 GLU A CA 1
ATOM 2470 C C . GLU A 1 304 ? -8.553 20.418 -13.891 1.00 94.75 304 GLU A C 1
ATOM 2472 O O . GLU A 1 304 ? -9.003 20.751 -12.796 1.00 94.75 304 GLU A O 1
ATOM 2477 N N . GLU A 1 305 ? -8.724 21.184 -14.973 1.00 94.94 305 GLU A N 1
ATOM 2478 C CA . GLU A 1 305 ? -9.451 22.457 -14.931 1.00 94.94 305 GLU A CA 1
ATOM 2479 C C . GLU A 1 305 ? -10.922 22.254 -14.532 1.00 94.94 305 GLU A C 1
ATOM 2481 O O . GLU A 1 305 ? -11.487 23.037 -13.762 1.00 94.94 305 GLU A O 1
ATOM 2486 N N . LYS A 1 306 ? -11.554 21.179 -15.014 1.00 96.62 306 LYS A N 1
ATOM 2487 C CA . LYS A 1 306 ? -12.915 20.806 -14.619 1.00 96.62 306 LYS A CA 1
ATOM 2488 C C . LYS A 1 306 ? -12.990 20.427 -13.136 1.00 96.62 306 LYS A C 1
ATOM 2490 O O . LYS A 1 306 ? -13.855 20.953 -12.435 1.00 96.62 306 LYS A O 1
ATOM 2495 N N . ARG A 1 307 ? -12.067 19.593 -12.641 1.00 96.69 307 ARG A N 1
ATOM 2496 C CA . ARG A 1 307 ? -11.972 19.231 -11.214 1.00 96.69 307 ARG A CA 1
ATOM 2497 C C . ARG A 1 307 ? -11.768 20.458 -10.326 1.00 96.69 307 ARG A C 1
ATOM 2499 O O . ARG A 1 307 ? -12.427 20.580 -9.295 1.00 96.69 307 ARG A O 1
ATOM 2506 N N . ALA A 1 308 ? -10.915 21.395 -10.742 1.00 96.50 308 ALA A N 1
ATOM 2507 C CA . ALA A 1 308 ? -10.687 22.644 -10.019 1.00 96.50 308 ALA A CA 1
ATOM 2508 C C . ALA A 1 308 ? -11.972 23.486 -9.907 1.00 96.50 308 ALA A C 1
ATOM 2510 O O . ALA A 1 308 ? -12.303 23.957 -8.820 1.00 96.50 308 ALA A O 1
ATOM 2511 N N . LYS A 1 309 ? -12.744 23.608 -10.997 1.00 97.31 309 LYS A N 1
ATOM 2512 C CA . LYS A 1 309 ? -14.038 24.319 -11.002 1.00 97.31 309 LYS A CA 1
ATOM 2513 C C . LYS A 1 309 ? -15.095 23.639 -10.128 1.00 97.31 309 LYS A C 1
ATOM 2515 O O . LYS A 1 309 ? -15.919 24.317 -9.518 1.00 97.31 309 LYS A O 1
ATOM 2520 N N . GLU A 1 310 ? -15.117 22.309 -10.078 1.00 97.12 310 GLU A N 1
ATOM 2521 C CA . GLU A 1 310 ? -16.023 21.556 -9.199 1.00 97.12 310 GLU A CA 1
ATOM 2522 C C . GLU A 1 310 ? -15.664 21.748 -7.719 1.00 97.12 310 GLU A C 1
ATOM 2524 O O . GLU A 1 310 ? -16.553 22.012 -6.906 1.00 97.12 310 GLU A O 1
ATOM 2529 N N . LEU A 1 311 ? -14.371 21.708 -7.381 1.00 97.88 311 LEU A N 1
ATOM 2530 C CA . LEU A 1 311 ? -13.881 21.987 -6.031 1.00 97.88 311 LEU A CA 1
ATOM 2531 C C . LEU A 1 311 ? -14.210 23.420 -5.594 1.00 97.88 311 LEU A C 1
ATOM 2533 O O . LEU A 1 311 ? -14.683 23.627 -4.479 1.00 97.88 311 LEU A O 1
ATOM 2537 N N . GLU A 1 312 ? -14.018 24.402 -6.474 1.00 97.25 312 GLU A N 1
ATOM 2538 C CA . GLU A 1 312 ? -14.376 25.798 -6.210 1.00 97.25 312 GLU A CA 1
ATOM 2539 C C . GLU A 1 312 ? -15.875 25.947 -5.897 1.00 97.25 312 GLU A C 1
ATOM 2541 O O . GLU A 1 312 ? -16.247 26.585 -4.912 1.00 97.25 312 GLU A O 1
ATOM 2546 N N . LYS A 1 313 ? -16.754 25.299 -6.675 1.00 97.25 313 LYS A N 1
ATOM 2547 C CA . LYS A 1 313 ? -18.205 25.293 -6.408 1.00 97.25 313 LYS A CA 1
ATOM 2548 C C . LYS A 1 313 ? -18.552 24.657 -5.063 1.00 97.25 313 LYS A C 1
ATOM 2550 O O . LYS A 1 313 ? -19.423 25.171 -4.358 1.00 97.25 313 LYS A O 1
ATOM 2555 N N . LEU A 1 314 ? -17.892 23.556 -4.707 1.00 97.81 314 LEU A N 1
ATOM 2556 C CA . LEU A 1 314 ? -18.103 22.880 -3.428 1.00 97.81 314 LEU A CA 1
ATOM 2557 C C . LEU A 1 314 ? -17.676 23.772 -2.255 1.00 97.81 314 LEU A C 1
ATOM 2559 O O . LEU A 1 314 ? -18.424 23.911 -1.288 1.00 97.81 314 LEU A O 1
ATOM 2563 N N . LEU A 1 315 ? -16.515 24.422 -2.368 1.00 97.88 315 LEU A N 1
ATOM 2564 C CA . LEU A 1 315 ? -16.023 25.370 -1.369 1.00 97.88 315 LEU A CA 1
ATOM 2565 C C . LEU A 1 315 ? -16.971 26.560 -1.208 1.00 97.88 315 LEU A C 1
ATOM 2567 O O . LEU A 1 315 ? -17.329 26.888 -0.082 1.00 97.88 315 LEU A O 1
ATOM 2571 N N . ASN A 1 316 ? -17.439 27.152 -2.309 1.00 96.81 316 ASN A N 1
ATOM 2572 C CA . ASN A 1 316 ? -18.410 28.247 -2.264 1.00 96.81 316 ASN A CA 1
ATOM 2573 C C . ASN A 1 316 ? -19.718 27.818 -1.581 1.00 96.81 316 ASN A C 1
ATOM 2575 O O . ASN A 1 316 ? -20.211 28.519 -0.704 1.00 96.81 316 ASN A O 1
ATOM 2579 N N . THR A 1 317 ? -20.225 26.622 -1.895 1.00 97.56 317 THR A N 1
ATOM 2580 C CA . THR A 1 317 ? -21.428 26.069 -1.247 1.00 97.56 317 THR A CA 1
ATOM 2581 C C . THR A 1 317 ? -21.230 25.896 0.261 1.00 97.56 317 THR A C 1
ATOM 2583 O O . THR A 1 317 ? -22.109 26.238 1.051 1.00 97.56 317 THR A O 1
ATOM 2586 N N . HIS A 1 318 ? -20.066 25.392 0.678 1.00 98.00 318 HIS A N 1
ATOM 2587 C CA . HIS A 1 318 ? -19.752 25.211 2.093 1.00 98.00 318 HIS A CA 1
ATOM 2588 C C . HIS A 1 318 ? -19.585 26.548 2.830 1.00 98.00 318 HIS A C 1
ATOM 2590 O O . HIS A 1 318 ? -20.045 26.693 3.962 1.00 98.00 318 HIS A O 1
ATOM 2596 N N . ILE A 1 319 ? -18.972 27.547 2.187 1.00 97.25 319 ILE A N 1
ATOM 2597 C CA . ILE A 1 319 ? -18.868 28.911 2.721 1.00 97.25 319 ILE A CA 1
ATOM 2598 C C . ILE A 1 319 ? -20.266 29.509 2.924 1.00 97.25 319 ILE A C 1
ATOM 2600 O O . ILE A 1 319 ? -20.542 30.031 4.006 1.00 97.25 319 ILE A O 1
ATOM 2604 N N . ASP A 1 320 ? -21.162 29.377 1.944 1.00 97.56 320 ASP A N 1
ATOM 2605 C CA . ASP A 1 320 ? -22.546 29.860 2.040 1.00 97.56 320 ASP A CA 1
ATOM 2606 C C . ASP A 1 320 ? -23.318 29.166 3.176 1.00 97.56 320 ASP A C 1
ATOM 2608 O O . ASP A 1 320 ? -24.091 29.797 3.906 1.00 97.56 320 ASP A O 1
ATOM 2612 N N . GLU A 1 321 ? -23.108 27.861 3.364 1.00 97.50 321 GLU A N 1
ATOM 2613 C CA . GLU A 1 321 ? -23.701 27.096 4.463 1.00 97.50 321 GLU A CA 1
ATOM 2614 C C . GLU A 1 321 ? -23.177 27.563 5.830 1.00 97.50 321 GLU A C 1
ATOM 2616 O O . GLU A 1 321 ? -23.968 27.802 6.750 1.00 97.50 321 GLU A O 1
ATOM 2621 N N . LEU A 1 322 ? -21.862 27.766 5.957 1.00 97.75 322 LEU A N 1
ATOM 2622 C CA . LEU A 1 322 ? -21.235 28.291 7.171 1.00 97.75 322 LEU A CA 1
ATOM 2623 C C . LEU A 1 322 ? -21.735 29.699 7.509 1.00 97.75 322 LEU A C 1
ATOM 2625 O O . LEU A 1 322 ? -22.027 29.982 8.677 1.00 97.75 322 LEU A O 1
ATOM 2629 N N . GLN A 1 323 ? -21.874 30.574 6.511 1.00 96.50 323 GLN A N 1
ATOM 2630 C CA . GLN A 1 323 ? -22.440 31.912 6.688 1.00 96.50 323 GLN A CA 1
ATOM 2631 C C . GLN A 1 323 ? -23.890 31.829 7.170 1.00 96.50 323 GLN A C 1
ATOM 2633 O O . GLN A 1 323 ? -24.228 32.423 8.195 1.00 96.50 323 GLN A O 1
ATOM 2638 N N . ARG A 1 324 ? -24.723 31.001 6.528 1.00 97.00 324 ARG A N 1
ATOM 2639 C CA . ARG A 1 324 ? -26.124 30.788 6.925 1.00 97.00 324 ARG A CA 1
ATOM 2640 C C . ARG A 1 324 ? -26.253 30.245 8.348 1.00 97.00 324 ARG A C 1
ATOM 2642 O O . ARG A 1 324 ? -27.098 30.713 9.113 1.00 97.00 324 ARG A O 1
ATOM 2649 N N . HIS A 1 325 ? -25.423 29.274 8.729 1.00 96.56 325 HIS A N 1
ATOM 2650 C CA . HIS A 1 325 ? -25.415 28.717 10.083 1.00 96.56 325 HIS A CA 1
ATOM 2651 C C . HIS A 1 325 ? -24.968 29.759 11.122 1.00 96.56 325 HIS A C 1
ATOM 2653 O O . HIS A 1 325 ? -25.543 29.856 12.214 1.00 96.56 325 HIS A O 1
ATOM 2659 N N . THR A 1 326 ? -23.972 30.576 10.774 1.00 96.12 326 THR A N 1
ATOM 2660 C CA . THR A 1 326 ? -23.490 31.679 11.614 1.00 96.12 326 THR A CA 1
ATOM 2661 C C . THR A 1 326 ? -24.583 32.728 11.820 1.00 96.12 326 THR A C 1
ATOM 2663 O O . THR A 1 326 ? -24.884 33.077 12.963 1.00 96.12 326 THR A O 1
ATOM 2666 N N . GLU A 1 327 ? -25.250 33.172 10.753 1.00 95.38 327 GLU A N 1
ATOM 2667 C CA . GLU A 1 327 ? -26.379 34.109 10.814 1.00 95.38 327 GLU A CA 1
ATOM 2668 C C . GLU A 1 327 ? -27.555 33.553 11.621 1.00 95.38 327 GLU A C 1
ATOM 2670 O O . GLU A 1 327 ? -28.106 34.246 12.482 1.00 95.38 327 GLU A O 1
ATOM 2675 N N . PHE A 1 328 ? -27.917 32.284 11.405 1.00 95.50 328 PHE A N 1
ATOM 2676 C CA . PHE A 1 328 ? -28.960 31.602 12.172 1.00 95.50 328 PHE A CA 1
ATOM 2677 C C . PHE A 1 328 ? -28.646 31.613 13.673 1.00 95.50 328 PHE A C 1
ATOM 2679 O O . PHE A 1 328 ? -29.503 31.947 14.498 1.00 95.50 328 PHE A O 1
ATOM 2686 N N . THR A 1 329 ? -27.398 31.304 14.025 1.00 93.56 329 THR A N 1
ATOM 2687 C CA . THR A 1 329 ? -26.922 31.300 15.409 1.00 93.56 329 THR A CA 1
ATOM 2688 C C . THR A 1 329 ? -26.963 32.708 16.009 1.00 93.56 329 THR A C 1
ATOM 2690 O O . THR A 1 329 ? -27.554 32.905 17.074 1.00 93.56 329 THR A O 1
ATOM 2693 N N . LEU A 1 330 ? -26.425 33.716 15.313 1.00 92.38 330 LEU A N 1
ATOM 2694 C CA . LEU A 1 330 ? -26.444 35.115 15.758 1.00 92.38 330 LEU A CA 1
ATOM 2695 C C . LEU A 1 330 ? -27.873 35.646 15.955 1.00 92.38 330 LEU A C 1
ATOM 2697 O O . LEU A 1 330 ? -28.150 36.311 16.959 1.00 92.38 330 LEU A O 1
ATOM 2701 N N . ASN A 1 331 ? -28.801 35.310 15.057 1.00 91.56 331 ASN A N 1
ATOM 2702 C CA . ASN A 1 331 ? -30.206 35.709 15.151 1.00 91.56 331 ASN A CA 1
ATOM 2703 C C . ASN A 1 331 ? -30.913 35.026 16.336 1.00 91.56 331 ASN A C 1
ATOM 2705 O O . ASN A 1 331 ? -31.635 35.679 17.094 1.00 91.56 331 ASN A O 1
ATOM 2709 N N . LYS A 1 332 ? -30.651 33.730 16.564 1.00 90.38 332 LYS A N 1
ATOM 2710 C CA . LYS A 1 332 ? -31.189 32.971 17.708 1.00 90.38 332 LYS A CA 1
ATOM 2711 C C . LYS A 1 332 ? -30.818 33.620 19.044 1.00 90.38 332 LYS A C 1
ATOM 2713 O O . LYS A 1 332 ? -31.687 33.803 19.897 1.00 90.38 332 LYS A O 1
ATOM 2718 N N . TYR A 1 333 ? -29.556 34.014 19.222 1.00 86.19 333 TYR A N 1
ATOM 2719 C CA . TYR A 1 333 ? -29.103 34.655 20.462 1.00 86.19 333 TYR A CA 1
ATOM 2720 C C . TYR A 1 333 ? -29.492 36.137 20.564 1.00 86.19 333 TYR A C 1
ATOM 2722 O O . TYR A 1 333 ? -29.760 36.611 21.669 1.00 86.19 333 TYR A O 1
ATOM 2730 N N . SER A 1 334 ? -29.602 36.860 19.445 1.00 84.69 334 SER A N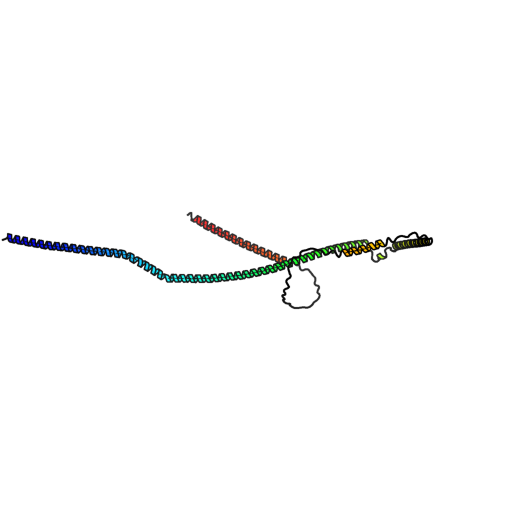 1
ATOM 2731 C CA . SER A 1 334 ? -30.088 38.251 19.431 1.00 84.69 334 SER A CA 1
ATOM 2732 C C . SER A 1 334 ? -31.560 38.348 19.847 1.00 84.69 334 SER A C 1
ATOM 2734 O O . SER A 1 334 ? -31.902 39.168 20.699 1.00 84.69 334 SER A O 1
ATOM 2736 N N . LYS A 1 335 ? -32.417 37.444 19.347 1.00 78.19 335 LYS A N 1
ATOM 2737 C CA . LYS A 1 335 ? -33.825 37.340 19.771 1.00 78.19 335 LYS A CA 1
ATOM 2738 C C . LYS A 1 335 ? -33.961 36.950 21.244 1.00 78.19 335 LYS A C 1
ATOM 2740 O O . LYS A 1 335 ? -34.799 37.500 21.952 1.00 78.19 335 LYS A O 1
ATOM 2745 N N . LEU A 1 336 ? -33.105 36.049 21.734 1.00 72.56 336 LEU A N 1
ATOM 2746 C CA . LEU A 1 336 ? -33.096 35.662 23.148 1.00 72.56 336 LEU A CA 1
ATOM 2747 C C . LEU A 1 336 ? -32.678 36.824 24.069 1.00 72.56 336 LEU A C 1
ATOM 2749 O O . LEU A 1 336 ? -33.189 36.927 25.182 1.00 72.56 336 LEU A O 1
ATOM 2753 N N . LYS A 1 337 ? -31.781 37.712 23.610 1.00 71.38 337 LYS A N 1
ATOM 2754 C CA . LYS A 1 337 ? -31.409 38.934 24.340 1.00 71.38 337 LYS A CA 1
ATOM 2755 C C . LYS A 1 337 ? -32.517 39.989 24.339 1.00 71.38 337 LYS A C 1
ATOM 2757 O O . LYS A 1 337 ? -32.725 40.610 25.375 1.00 71.38 337 LYS A O 1
ATOM 2762 N N . GLN A 1 338 ? -33.246 40.169 23.234 1.00 67.44 338 GLN A N 1
ATOM 2763 C CA . GLN A 1 338 ? -34.386 41.098 23.190 1.00 67.44 338 GLN A CA 1
ATOM 2764 C C . GLN A 1 338 ? -35.552 40.630 24.075 1.00 67.44 338 GLN A C 1
ATOM 2766 O O . GLN A 1 338 ? -36.123 41.437 24.800 1.00 67.44 338 GLN A O 1
ATOM 2771 N N . ASN A 1 339 ? -35.835 39.324 24.113 1.00 65.38 339 ASN A N 1
ATOM 2772 C CA . ASN A 1 339 ? -36.908 38.759 24.942 1.00 65.38 339 ASN A CA 1
ATOM 2773 C C . ASN A 1 339 ? -36.601 38.730 26.454 1.00 65.38 339 ASN A C 1
ATOM 2775 O O . ASN A 1 339 ? -37.476 38.371 27.232 1.00 65.38 339 ASN A O 1
ATOM 2779 N N . ARG A 1 340 ? -35.373 39.063 26.886 1.00 61.91 340 ARG A N 1
ATOM 2780 C CA . ARG A 1 340 ? -35.002 39.182 28.314 1.00 61.91 340 ARG A CA 1
ATOM 2781 C C . ARG A 1 340 ? -35.061 40.617 28.854 1.00 61.91 340 ARG A C 1
ATOM 2783 O O . ARG A 1 340 ? -34.783 40.812 30.032 1.00 61.91 340 ARG A O 1
ATOM 2790 N N . HIS A 1 341 ? -35.382 41.601 28.013 1.00 56.22 341 HIS A N 1
ATOM 2791 C CA . HIS A 1 341 ? -35.487 43.016 28.395 1.00 56.22 341 HIS A CA 1
ATOM 2792 C C . HIS A 1 341 ? -36.926 43.569 28.353 1.00 56.22 341 HIS A C 1
ATOM 2794 O O . HIS A 1 341 ? -37.111 44.785 28.367 1.00 56.22 341 HIS A O 1
ATOM 2800 N N . ILE A 1 342 ? -37.925 42.684 28.349 1.00 45.56 342 ILE A N 1
ATOM 2801 C CA . ILE A 1 342 ? -39.345 42.968 28.617 1.00 45.56 342 ILE A CA 1
ATOM 2802 C C . ILE A 1 342 ? -39.717 42.152 29.851 1.00 45.56 342 ILE A C 1
ATOM 2804 O O . ILE A 1 342 ? -40.423 42.701 30.723 1.00 45.56 342 ILE A O 1
#